Protein AF-A0A975IYX5-F1 (afdb_monomer_lite)

InterPro domains:
  IPR013780 Glycosyl hydrolase, all-beta [G3DSA:2.60.40.1180] (272-359)
  IPR027414 Glycosyl hydrolase family 95, N-terminal domain [PF14498] (63-136)
  IPR049053 Alpha fucosidase A-like, C-terminal domain [PF21307] (286-338)
  IPR054363 Glycosyl hydrolase family 95, catalytic domain [PF22124] (206-265)

Radius of gyration: 22.95 Å; chains: 1; bounding box: 56×44×67 Å

Secondary structure (DSSP, 8-state):
---S---SS----S---TTEEEESS--SSGGGSEEE--SSSSPEEE---SSEEEEEETTEEEEEEETTTT---EEEEEEEETTTTEEEEEEEETTEEEEEEEEE-TTTS-EEEEEEESSTT-EEEEEEE-STT-EE-SSTTEEE-SS-EEEEE-TTSEEEEETTEEEEEESSEEEEEEESSS--HHHHHHHHSTT-SS--HHHHHHHHHHHHHHHHHHHHTT-EEE-S-GGGGGS-HHHHHTSTTHHHH-HHHHHHHHHHHHHHHHHSTT-----SHHHHHEEEETTEEEESTT--TT--SEEEEEEE-SS-SSS-SEEEEEEEETTEEEEEEEEESSS-S-SEEEEEETTEEEEEE--

Organism: NCBI:txid2824561

Sequence (359 aa):
MRCLFALLLSVCCLTASPSELWYPQPAGTEAEAFPLGDGNGQPWRVYGDPKKERIEQGDTRITLEWLDGDQEPRNYRRALDLDTGVATATWKRGGSTITCTELASLADDVFLIHLLADMPGALGFRTGFAEPGTKPTGNRGELAASKSRLWVFPFESEVAPEGNDMVVRGEGEALIVVSTGAGSLAKLAAKYDPGAEHPDASKLWHKALEAHVSAHRTRMGGCVIDLGGHEAAAKPTDERLKASNWQTNDPGLAVLMDQYGRYLTRLCLPATVKSDVRSKLVEEKNGTVILLPALPEEWKDGSVKNLPVGAAEMIPEYTVDMAWKDGRVTQYEIHRSQPTGPEKVKVRINGSETETTVR

pLDDT: mean 87.56, std 13.74, range [30.41, 98.56]

Foldseek 3Di:
DPDPDDPPDDPPDPPQFLQKQKDQDWAPDQVRFDFAFLQPAATWTWGQDPQKTWIDDDLKIKIKHFPVRPWDWAPWMWIQGLLQSKIWIWTDGPNWIKIWIWHCQNQFQKIKIKIFTPAFQRDKIKMAIPAPPWADPPDFQWIDDPQKIKGKDDPVWPWDDDGRIIITGGGTIMMMIMHRDDGDPVSLCCVQPNPDPRGDRVSSVVVSSVNRSVSSNVLLQVKDKWLDQRVCSVDRLVVCVPDPPSCQPRVSNLRNLVSVQSSCCRGHPDDRPPRCPLVQAWAADPQEIEGRPHHDQSSQWIWIDQRAYDDDSRQGQWGKTFTHHRSFTPDMAIEGSDPDDDQWTWYHGPNDIDIDGHD

Structure (mmCIF, N/CA/C/O backbone):
data_AF-A0A975IYX5-F1
#
_entry.id   AF-A0A975IYX5-F1
#
loop_
_atom_site.group_PDB
_atom_site.id
_atom_site.type_symbol
_atom_site.label_atom_id
_atom_site.label_alt_id
_atom_site.label_comp_id
_atom_site.label_asym_id
_atom_site.label_entity_id
_atom_site.label_seq_id
_atom_site.pdbx_PDB_ins_code
_atom_site.Cartn_x
_atom_site.Cartn_y
_atom_site.Cartn_z
_atom_site.occupancy
_atom_site.B_iso_or_equiv
_atom_site.auth_seq_id
_atom_site.auth_comp_id
_atom_site.auth_asym_id
_atom_site.auth_atom_id
_atom_site.pdbx_PDB_model_num
ATOM 1 N N . MET A 1 1 ? 14.936 -25.564 -18.856 1.00 33.19 1 MET A N 1
ATOM 2 C CA . MET A 1 1 ? 14.132 -26.363 -17.901 1.00 33.19 1 MET A CA 1
ATOM 3 C C . MET A 1 1 ? 14.114 -25.648 -16.547 1.00 33.19 1 MET A C 1
ATOM 5 O O . MET A 1 1 ? 14.733 -26.099 -15.596 1.00 33.19 1 MET A O 1
ATOM 9 N N . ARG A 1 2 ? 13.480 -24.472 -16.489 1.00 33.53 2 ARG A N 1
ATOM 10 C CA . ARG A 1 2 ? 13.309 -23.642 -15.283 1.00 33.53 2 ARG A CA 1
ATOM 11 C C . ARG A 1 2 ? 11.880 -23.081 -15.315 1.00 33.53 2 ARG A C 1
ATOM 13 O O . ARG A 1 2 ? 11.681 -21.897 -15.506 1.00 33.53 2 ARG A O 1
ATOM 20 N N . CYS A 1 3 ? 10.889 -23.974 -15.271 1.00 32.50 3 CYS A N 1
ATOM 21 C CA . CYS A 1 3 ? 9.460 -23.612 -15.269 1.00 32.50 3 CYS A CA 1
ATOM 22 C C . CYS A 1 3 ? 8.657 -24.314 -14.167 1.00 32.50 3 CYS A C 1
ATOM 24 O O . CYS A 1 3 ? 7.436 -24.252 -14.162 1.00 32.50 3 CYS A O 1
ATOM 26 N N . LEU A 1 4 ? 9.298 -24.993 -13.221 1.00 30.41 4 LEU A N 1
ATOM 27 C CA . LEU A 1 4 ? 8.595 -25.596 -12.094 1.00 30.41 4 LEU A CA 1
ATOM 28 C C . LEU A 1 4 ? 9.427 -25.343 -10.849 1.00 30.41 4 LEU A C 1
ATOM 30 O O . LEU A 1 4 ? 10.416 -26.034 -10.669 1.00 30.41 4 LEU A O 1
ATOM 34 N N . PHE A 1 5 ? 9.077 -24.304 -10.090 1.00 34.25 5 PHE A N 1
ATOM 35 C CA . PHE A 1 5 ? 9.247 -24.123 -8.635 1.00 34.25 5 PHE A CA 1
ATOM 36 C C . PHE A 1 5 ? 9.210 -22.621 -8.295 1.00 34.25 5 PHE A C 1
ATOM 38 O O . PHE A 1 5 ? 10.163 -22.044 -7.792 1.00 34.25 5 PHE A O 1
ATOM 45 N N . ALA A 1 6 ? 8.078 -21.983 -8.590 1.00 31.94 6 ALA A N 1
ATOM 46 C CA . ALA A 1 6 ? 7.656 -20.728 -7.969 1.00 31.94 6 ALA A CA 1
ATOM 47 C C . ALA A 1 6 ? 6.131 -20.793 -7.819 1.00 31.94 6 ALA A C 1
ATOM 49 O O . ALA A 1 6 ? 5.372 -20.094 -8.480 1.00 31.94 6 ALA A O 1
ATOM 50 N N . LEU A 1 7 ? 5.677 -21.761 -7.021 1.00 36.34 7 LEU A N 1
ATOM 51 C CA . LEU A 1 7 ? 4.296 -21.851 -6.570 1.00 36.34 7 LEU A CA 1
ATOM 52 C C . LEU A 1 7 ? 4.310 -21.531 -5.074 1.00 36.34 7 LEU A C 1
ATOM 54 O O . LEU A 1 7 ? 5.094 -22.136 -4.346 1.00 36.34 7 LEU A O 1
ATOM 58 N N . LEU A 1 8 ? 3.409 -20.633 -4.664 1.00 34.88 8 LEU A N 1
ATOM 59 C CA . LEU A 1 8 ? 3.134 -20.150 -3.298 1.00 34.88 8 LEU A CA 1
ATOM 60 C C . LEU A 1 8 ? 3.816 -18.836 -2.885 1.00 34.88 8 LEU A C 1
ATOM 62 O O . LEU A 1 8 ? 4.399 -18.729 -1.815 1.00 34.88 8 LEU A O 1
ATOM 66 N N . LEU A 1 9 ? 3.600 -17.795 -3.687 1.00 37.28 9 LEU A N 1
ATOM 67 C CA . LEU A 1 9 ? 3.106 -16.512 -3.174 1.00 37.28 9 LEU A CA 1
ATOM 68 C C . LEU A 1 9 ? 2.155 -15.939 -4.226 1.00 37.28 9 LEU A C 1
ATOM 70 O O . LEU A 1 9 ? 2.537 -15.203 -5.120 1.00 37.28 9 LEU A O 1
ATOM 74 N N . SER A 1 10 ? 0.918 -16.428 -4.135 1.00 38.03 10 SER A N 1
ATOM 75 C CA . SER A 1 10 ? -0.302 -15.864 -4.706 1.00 38.03 10 SER A CA 1
ATOM 76 C C . SER A 1 10 ? -0.195 -15.324 -6.141 1.00 38.03 10 SER A C 1
ATOM 78 O O . SER A 1 10 ? -0.022 -14.131 -6.370 1.00 38.03 10 SER A O 1
ATOM 80 N N . VAL A 1 11 ? -0.530 -16.175 -7.119 1.00 37.50 11 VAL A N 1
ATOM 81 C CA . VAL A 1 11 ? -1.512 -15.717 -8.112 1.00 37.50 11 VAL A CA 1
ATOM 82 C C . VAL A 1 11 ? -2.748 -15.393 -7.281 1.00 37.50 11 VAL A C 1
ATOM 84 O O . VAL A 1 11 ? -3.549 -16.280 -6.985 1.00 37.50 11 VAL A O 1
ATOM 87 N N . CYS A 1 12 ? -2.813 -14.165 -6.764 1.00 34.19 12 CYS A N 1
ATOM 88 C CA . CYS A 1 12 ? -3.972 -13.703 -6.035 1.00 34.19 12 CYS A CA 1
ATOM 89 C C . CYS A 1 12 ? -5.121 -13.848 -7.018 1.00 34.19 12 CYS A C 1
ATOM 91 O O . CYS A 1 12 ? -5.134 -13.223 -8.082 1.00 34.19 12 CYS A O 1
ATOM 93 N N . CYS A 1 13 ? -6.066 -14.725 -6.682 1.00 32.66 13 CYS A N 1
ATOM 94 C CA . CYS A 1 13 ? -7.408 -14.607 -7.203 1.00 32.66 13 CYS A CA 1
ATOM 95 C C . CYS A 1 13 ? -7.763 -13.116 -7.207 1.00 32.66 13 CYS A C 1
ATOM 97 O O . CYS A 1 13 ? -7.488 -12.420 -6.229 1.00 32.66 13 CYS A O 1
ATOM 99 N N . LEU A 1 14 ? -8.391 -12.630 -8.279 1.00 47.09 14 LEU A N 1
ATOM 100 C CA . LEU A 1 14 ? -9.025 -11.309 -8.333 1.00 47.09 14 LEU A CA 1
ATOM 101 C C . LEU A 1 14 ? -10.214 -11.209 -7.341 1.00 47.09 14 LEU A C 1
ATOM 103 O O . LEU A 1 14 ? -11.270 -10.673 -7.662 1.00 47.09 14 LEU A O 1
ATOM 107 N N . THR A 1 15 ? -10.101 -11.787 -6.148 1.00 50.22 15 THR A N 1
ATOM 108 C CA . THR A 1 15 ? -11.026 -11.591 -5.043 1.00 50.22 15 THR A CA 1
ATOM 109 C C . THR A 1 15 ? -10.628 -10.293 -4.373 1.00 50.22 15 THR A C 1
ATOM 111 O O . THR A 1 15 ? -9.556 -10.216 -3.778 1.00 50.22 15 THR A O 1
ATOM 114 N N . ALA A 1 16 ? -11.476 -9.277 -4.512 1.00 60.97 16 ALA A N 1
ATOM 115 C CA . ALA A 1 16 ? -11.287 -8.003 -3.843 1.00 60.97 16 ALA A CA 1
ATOM 116 C C . ALA A 1 16 ? -11.071 -8.221 -2.338 1.00 60.97 16 ALA A C 1
ATOM 118 O O . ALA A 1 16 ? -11.868 -8.906 -1.689 1.00 60.97 16 ALA A O 1
ATOM 119 N N . SER A 1 17 ? -9.985 -7.663 -1.804 1.00 77.44 17 SER A N 1
ATOM 120 C CA . SER A 1 17 ? -9.717 -7.678 -0.369 1.00 77.44 17 SER A CA 1
ATOM 121 C C . SER A 1 17 ? -10.506 -6.558 0.316 1.00 77.44 17 SER A C 1
ATOM 123 O O . SER A 1 17 ? -10.587 -5.452 -0.227 1.00 77.44 17 SER A O 1
ATOM 125 N N . PRO A 1 18 ? -11.046 -6.768 1.531 1.00 83.88 18 PRO A N 1
ATOM 126 C CA . PRO A 1 18 ? -11.644 -5.685 2.311 1.00 83.88 18 PRO A CA 1
ATOM 127 C C . PRO A 1 18 ? -10.634 -4.589 2.705 1.00 83.88 18 PRO A C 1
ATOM 129 O O . PRO A 1 18 ? -11.058 -3.509 3.110 1.00 83.88 18 PRO A O 1
ATOM 132 N N . SER A 1 19 ? -9.322 -4.836 2.567 1.00 91.44 19 SER A N 1
ATOM 133 C CA . SER A 1 19 ? -8.242 -3.865 2.815 1.00 91.44 19 SER A CA 1
ATOM 134 C C . SER A 1 19 ? -7.847 -3.021 1.598 1.00 91.44 19 SER A C 1
ATOM 136 O O . SER A 1 19 ? -6.983 -2.154 1.726 1.00 91.44 19 SER A O 1
ATOM 138 N N . GLU A 1 20 ? -8.433 -3.257 0.421 1.00 94.94 20 GLU A N 1
ATOM 139 C CA . GLU A 1 20 ? -8.041 -2.572 -0.811 1.00 94.94 20 GLU A CA 1
ATOM 140 C C . GLU A 1 20 ? -8.952 -1.384 -1.139 1.00 94.94 20 GLU A C 1
ATOM 142 O O . GLU A 1 20 ? -10.171 -1.529 -1.281 1.00 94.94 20 GLU A O 1
ATOM 147 N N . LEU A 1 21 ? -8.347 -0.219 -1.394 1.00 95.75 21 LEU A N 1
ATOM 148 C CA . LEU A 1 21 ? -8.978 0.776 -2.262 1.00 95.75 21 LEU A CA 1
ATOM 149 C C . LEU A 1 21 ? -8.735 0.344 -3.703 1.00 95.75 21 LEU A C 1
ATOM 151 O O . LEU A 1 21 ? -7.578 0.235 -4.100 1.00 95.75 21 LEU A O 1
ATOM 155 N N . TRP A 1 22 ? -9.778 0.118 -4.499 1.00 97.12 22 TRP A N 1
ATOM 156 C CA . TRP A 1 22 ? -9.602 -0.325 -5.881 1.00 97.12 22 TRP A CA 1
ATOM 157 C C . TRP A 1 22 ? -10.522 0.389 -6.867 1.00 97.12 22 TRP A C 1
ATOM 159 O O . TRP A 1 22 ? -11.653 0.759 -6.546 1.00 97.12 22 TRP A O 1
ATOM 169 N N . TYR A 1 23 ? -10.014 0.567 -8.088 1.00 97.19 23 TYR A N 1
ATOM 170 C CA . TYR A 1 23 ? -10.665 1.320 -9.155 1.00 97.19 23 TYR A CA 1
ATOM 171 C C . TYR A 1 23 ? -10.516 0.608 -10.511 1.00 97.19 23 TYR A C 1
ATOM 173 O O . TYR A 1 23 ? -9.447 0.062 -10.807 1.00 97.19 23 TYR A O 1
ATOM 181 N N . PRO A 1 24 ? -11.551 0.644 -11.372 1.00 96.75 24 PRO A N 1
ATOM 182 C CA . PRO A 1 24 ? -11.531 0.059 -12.714 1.00 96.75 24 PRO A CA 1
ATOM 183 C C . PRO A 1 24 ? -10.973 1.018 -13.779 1.00 96.75 24 PRO A C 1
ATOM 185 O O . PRO A 1 24 ? -11.107 0.759 -14.972 1.00 96.75 24 PRO A O 1
ATOM 188 N N . GLN A 1 25 ? -10.368 2.136 -13.368 1.00 96.44 25 GLN A N 1
ATOM 189 C CA . GLN A 1 25 ? -9.818 3.161 -14.255 1.00 96.44 25 GLN A CA 1
ATOM 190 C C . GLN A 1 25 ? -8.557 3.805 -13.652 1.00 96.44 25 GLN A C 1
ATOM 192 O O . GLN A 1 25 ? -8.435 3.871 -12.417 1.00 96.44 25 GLN A O 1
ATOM 197 N N . PRO A 1 26 ? -7.613 4.266 -14.493 1.00 97.31 26 PRO A N 1
ATOM 198 C CA . PRO A 1 26 ? -6.433 4.983 -14.025 1.00 97.31 26 PRO A CA 1
ATOM 199 C C . PRO A 1 26 ? -6.812 6.329 -13.402 1.00 97.31 26 PRO A C 1
ATOM 201 O O . PRO A 1 26 ? -7.907 6.849 -13.620 1.00 97.31 26 PRO A O 1
ATOM 204 N N . ALA A 1 27 ? -5.912 6.892 -12.602 1.00 97.81 27 ALA A N 1
ATOM 205 C CA . ALA A 1 27 ? -6.086 8.229 -12.049 1.00 97.81 27 ALA A CA 1
ATOM 206 C C . ALA A 1 27 ? -5.922 9.296 -13.145 1.00 97.81 27 ALA A C 1
ATOM 208 O O . ALA A 1 27 ? -4.889 9.351 -13.811 1.00 97.81 27 ALA A O 1
ATOM 209 N N . GLY A 1 28 ? -6.911 10.177 -13.307 1.00 95.31 28 GLY A N 1
ATOM 210 C CA . GLY A 1 28 ? -6.816 11.336 -14.199 1.00 95.31 28 GLY A CA 1
ATOM 211 C C . GLY A 1 28 ? -6.209 12.560 -13.511 1.00 95.31 28 GLY A C 1
ATOM 212 O O . GLY A 1 28 ? -5.619 13.424 -14.164 1.00 95.31 28 GLY A O 1
ATOM 213 N N . THR A 1 29 ? -6.325 12.633 -12.184 1.00 95.00 29 THR A N 1
ATOM 214 C CA . THR A 1 29 ? -5.834 13.749 -11.366 1.00 95.00 29 THR A CA 1
ATOM 215 C C . THR A 1 29 ? -4.946 13.280 -10.218 1.00 95.00 29 THR A C 1
ATOM 217 O O . THR A 1 29 ? -4.953 12.116 -9.829 1.00 95.00 29 THR A O 1
ATOM 220 N N . GLU A 1 30 ? -4.199 14.216 -9.636 1.00 91.75 30 GLU A N 1
ATOM 221 C CA . GLU A 1 30 ? -3.362 13.972 -8.457 1.00 91.75 30 GLU A CA 1
ATOM 222 C C . GLU A 1 30 ? -4.159 13.417 -7.262 1.00 91.75 30 GLU A C 1
ATOM 224 O O . GLU A 1 30 ? -3.662 12.568 -6.531 1.00 91.75 30 GLU A O 1
ATOM 229 N N . ALA A 1 31 ? -5.404 13.869 -7.081 1.00 90.06 31 ALA A N 1
ATOM 230 C CA . ALA A 1 31 ? -6.272 13.441 -5.983 1.00 90.06 31 ALA A CA 1
ATOM 231 C C . ALA A 1 31 ? -6.758 11.987 -6.124 1.00 90.06 31 ALA A C 1
ATOM 233 O O . ALA A 1 31 ? -7.176 11.381 -5.141 1.00 90.06 31 ALA A O 1
ATOM 234 N N . GLU A 1 32 ? -6.718 11.436 -7.338 1.00 95.12 32 GLU A N 1
ATOM 235 C CA . GLU A 1 32 ? -7.105 10.054 -7.631 1.00 95.12 32 GLU A CA 1
ATOM 236 C C . GLU A 1 32 ? -5.909 9.092 -7.613 1.00 95.12 32 GLU A C 1
ATOM 238 O O . GLU A 1 32 ? -6.109 7.871 -7.610 1.00 95.12 32 GLU A O 1
ATOM 243 N N . ALA A 1 33 ? -4.681 9.623 -7.635 1.00 97.19 33 ALA A N 1
ATOM 244 C CA . ALA A 1 33 ? -3.456 8.840 -7.585 1.00 97.19 33 ALA A CA 1
ATOM 245 C C . ALA A 1 33 ? -3.289 8.193 -6.205 1.00 97.19 33 ALA A C 1
ATOM 247 O O . ALA A 1 33 ? -3.635 8.779 -5.177 1.00 97.19 33 ALA A O 1
ATOM 248 N N . PHE A 1 34 ? -2.738 6.981 -6.173 1.00 97.56 34 PHE A N 1
ATOM 249 C CA . PHE A 1 34 ? -2.451 6.316 -4.910 1.00 97.56 34 PHE A CA 1
ATOM 250 C C . PHE A 1 34 ? -1.225 6.944 -4.244 1.00 97.56 34 PHE A C 1
ATOM 252 O O . PHE A 1 34 ? -0.168 7.006 -4.879 1.00 97.56 34 PHE A O 1
ATOM 259 N N . PRO A 1 35 ? -1.334 7.397 -2.982 1.00 96.19 35 PRO A N 1
ATOM 260 C CA . PRO A 1 35 ? -0.183 7.859 -2.231 1.00 96.19 35 PRO A CA 1
ATOM 261 C C . PRO A 1 35 ? 0.575 6.656 -1.662 1.00 96.19 35 PRO A C 1
ATOM 263 O O . PRO A 1 35 ? 0.007 5.881 -0.897 1.00 96.19 35 PRO A O 1
ATOM 266 N N . LEU A 1 36 ? 1.855 6.511 -1.997 1.00 96.56 36 LEU A N 1
ATOM 267 C CA . LEU A 1 36 ? 2.765 5.509 -1.440 1.00 96.56 36 LEU A CA 1
ATOM 268 C C . LEU A 1 36 ? 3.819 6.196 -0.572 1.00 96.56 36 LEU A C 1
ATOM 270 O O . LEU A 1 36 ? 4.697 6.899 -1.071 1.00 96.56 36 LEU A O 1
ATOM 274 N N . GLY A 1 37 ? 3.693 6.034 0.743 1.00 90.19 37 GLY A N 1
ATOM 275 C CA . GLY A 1 37 ? 4.530 6.714 1.727 1.00 90.19 37 GLY A CA 1
ATOM 276 C C . GLY A 1 37 ? 5.560 5.800 2.383 1.00 90.19 37 GLY A C 1
ATOM 277 O O . GLY A 1 37 ? 5.259 4.663 2.734 1.00 90.19 37 GLY A O 1
ATOM 278 N N . ASP A 1 38 ? 6.759 6.329 2.611 1.00 86.62 38 ASP A N 1
ATOM 279 C CA . ASP A 1 38 ? 7.841 5.694 3.377 1.00 86.62 38 ASP A CA 1
ATOM 280 C C . ASP A 1 38 ? 7.960 6.260 4.810 1.00 86.62 38 ASP A C 1
ATOM 282 O O . ASP A 1 38 ? 8.893 5.947 5.548 1.00 86.62 38 ASP A O 1
ATOM 286 N N . GLY A 1 39 ? 7.021 7.119 5.224 1.00 82.44 39 GLY A N 1
ATOM 287 C CA . GLY A 1 39 ? 7.034 7.788 6.524 1.00 82.44 39 GLY A CA 1
ATOM 288 C C . GLY A 1 39 ? 8.029 8.948 6.657 1.00 82.44 39 GLY A C 1
ATOM 289 O O . GLY A 1 39 ? 8.016 9.605 7.699 1.00 82.44 39 GLY A O 1
ATOM 290 N N . ASN A 1 40 ? 8.839 9.241 5.634 1.00 77.44 40 ASN A N 1
ATOM 291 C CA . ASN A 1 40 ? 9.943 10.206 5.690 1.00 77.44 40 ASN A CA 1
ATOM 292 C C . ASN A 1 40 ? 9.735 11.454 4.820 1.00 77.44 40 ASN A C 1
ATOM 294 O O . ASN A 1 40 ? 10.671 12.225 4.602 1.00 77.44 40 ASN A O 1
ATOM 298 N N . GLY A 1 41 ? 8.515 11.719 4.356 1.00 79.06 41 GLY A N 1
ATOM 299 C CA . GLY A 1 41 ? 8.244 12.932 3.599 1.00 79.06 41 GLY A CA 1
ATOM 300 C C . GLY A 1 41 ? 7.003 12.850 2.731 1.00 79.06 41 GLY A C 1
ATOM 301 O O . GLY A 1 41 ? 6.036 12.149 3.036 1.00 79.06 41 GLY A O 1
ATOM 302 N N . GLN A 1 42 ? 7.020 13.633 1.653 1.00 86.88 42 GLN A N 1
ATOM 303 C CA . GLN A 1 42 ? 5.942 13.634 0.675 1.00 86.88 42 GLN A CA 1
ATOM 304 C C . GLN A 1 42 ? 5.810 12.225 0.077 1.00 86.88 42 GLN A C 1
ATOM 306 O O . GLN A 1 42 ? 6.822 11.670 -0.362 1.00 86.88 42 GLN A O 1
ATOM 311 N N . PRO A 1 43 ? 4.598 11.643 0.046 1.00 93.88 43 PRO A N 1
ATOM 312 C CA . PRO A 1 43 ? 4.412 10.332 -0.550 1.00 93.88 43 PRO A CA 1
ATOM 313 C C . PRO A 1 43 ? 4.664 10.386 -2.055 1.00 93.88 43 PRO A C 1
ATOM 315 O O . PRO A 1 43 ? 4.453 11.416 -2.705 1.00 93.88 43 PRO A O 1
ATOM 318 N N . TRP A 1 44 ? 5.058 9.246 -2.605 1.00 95.50 44 TRP A N 1
ATOM 319 C CA . TRP A 1 44 ? 4.976 8.998 -4.034 1.00 95.50 44 TRP A CA 1
ATOM 320 C C . TRP A 1 44 ? 3.515 8.964 -4.469 1.00 95.50 44 TRP A C 1
ATOM 322 O O . TRP A 1 44 ? 2.642 8.568 -3.702 1.00 95.50 44 TRP A O 1
ATOM 332 N N . ARG A 1 45 ? 3.241 9.363 -5.704 1.00 97.25 45 ARG A N 1
ATOM 333 C CA . ARG A 1 45 ? 1.914 9.298 -6.314 1.00 97.25 45 ARG A CA 1
ATOM 334 C C . ARG A 1 45 ? 1.975 8.408 -7.532 1.00 97.25 45 ARG A C 1
ATOM 336 O O . ARG A 1 45 ? 2.736 8.702 -8.448 1.00 97.25 45 ARG A O 1
ATOM 343 N N . VAL A 1 46 ? 1.163 7.361 -7.522 1.00 98.19 46 VAL A N 1
ATOM 344 C CA . VAL A 1 46 ? 1.066 6.362 -8.591 1.00 98.19 46 VAL A CA 1
ATOM 345 C C . VAL A 1 46 ? -0.278 6.510 -9.291 1.00 98.19 46 VAL A C 1
ATOM 347 O O . VAL A 1 46 ? -1.323 6.493 -8.632 1.00 98.19 46 VAL A O 1
ATOM 350 N N . TYR A 1 47 ? -0.267 6.673 -10.615 1.00 98.38 47 TYR A N 1
ATOM 351 C CA . TYR A 1 47 ? -1.482 6.964 -11.380 1.00 98.38 47 TYR A CA 1
ATOM 352 C C . TYR A 1 47 ? -2.109 5.699 -11.983 1.00 98.38 47 TYR A C 1
ATOM 354 O O . TYR A 1 47 ? -3.336 5.628 -12.120 1.00 98.38 47 TYR A O 1
ATOM 362 N N . GLY A 1 48 ? -1.303 4.679 -12.274 1.00 97.00 48 GLY A N 1
ATOM 363 C CA . GLY A 1 48 ? -1.765 3.393 -12.786 1.00 97.00 48 GLY A CA 1
ATOM 364 C C . GLY A 1 48 ? -2.148 3.428 -14.268 1.00 97.00 48 GLY A C 1
ATOM 365 O O . GLY A 1 48 ? -2.973 2.622 -14.677 1.00 97.00 48 GLY A O 1
ATOM 366 N N . ASP A 1 49 ? -1.664 4.368 -15.076 1.00 94.94 49 ASP A N 1
ATOM 367 C CA . ASP A 1 49 ? -2.068 4.488 -16.480 1.00 94.94 49 ASP A CA 1
ATOM 368 C C . ASP A 1 49 ? -1.449 3.364 -17.348 1.00 94.94 49 ASP A C 1
ATOM 370 O O . ASP A 1 49 ? -0.235 3.328 -17.569 1.00 94.94 49 ASP A O 1
ATOM 374 N N . PRO A 1 50 ? -2.272 2.454 -17.913 1.00 93.31 50 PRO A N 1
ATOM 375 C CA . PRO A 1 50 ? -1.790 1.310 -18.687 1.00 93.31 50 PRO A CA 1
ATOM 376 C C . PRO A 1 50 ? -1.246 1.684 -20.079 1.00 93.31 50 PRO A C 1
ATOM 378 O O . PRO A 1 50 ? -0.722 0.818 -20.785 1.00 93.31 50 PRO A O 1
ATOM 381 N N . LYS A 1 51 ? -1.385 2.944 -20.511 1.00 90.50 51 LYS A N 1
ATOM 382 C CA . LYS A 1 51 ? -0.800 3.489 -21.747 1.00 90.50 51 LYS A CA 1
ATOM 383 C C . LYS A 1 51 ? 0.479 4.264 -21.460 1.00 90.50 51 LYS A C 1
ATOM 385 O O . LYS A 1 51 ? 1.458 4.093 -22.187 1.00 90.50 51 LYS A O 1
ATOM 390 N N . LYS A 1 52 ? 0.472 5.087 -20.411 1.00 92.75 52 LYS A N 1
ATOM 391 C CA . LYS A 1 52 ? 1.632 5.880 -19.999 1.00 92.75 52 LYS A CA 1
ATOM 392 C C . LYS A 1 52 ? 1.640 6.121 -18.493 1.00 92.75 52 LYS A C 1
ATOM 394 O O . LYS A 1 52 ? 1.111 7.128 -18.027 1.00 92.75 52 LYS A O 1
ATOM 399 N N . GLU A 1 53 ? 2.286 5.229 -17.753 1.00 95.81 53 GLU A N 1
ATOM 400 C CA . GLU A 1 53 ? 2.404 5.358 -16.303 1.00 95.81 53 GLU A CA 1
ATOM 401 C C . GLU A 1 53 ? 3.175 6.625 -15.941 1.00 95.81 53 GLU A C 1
ATOM 403 O O . GLU A 1 53 ? 4.140 7.013 -16.614 1.00 95.81 53 GLU A O 1
ATOM 408 N N . ARG A 1 54 ? 2.768 7.245 -14.836 1.00 96.44 54 ARG A N 1
ATOM 409 C CA . ARG A 1 54 ? 3.430 8.406 -14.265 1.00 96.44 54 ARG A CA 1
ATOM 410 C C . ARG A 1 54 ? 3.538 8.202 -12.770 1.00 96.44 54 ARG A C 1
ATOM 412 O O . ARG A 1 54 ? 2.534 7.989 -12.111 1.00 96.44 54 ARG A O 1
ATOM 419 N N . ILE A 1 55 ? 4.740 8.359 -12.235 1.00 97.69 55 ILE A N 1
ATOM 420 C CA . ILE A 1 55 ? 4.999 8.208 -10.804 1.00 97.69 55 ILE A CA 1
ATOM 421 C C . ILE A 1 55 ? 5.748 9.445 -10.323 1.00 97.69 55 ILE A C 1
ATOM 423 O O . ILE A 1 55 ? 6.736 9.846 -10.940 1.00 97.69 55 ILE A O 1
ATOM 427 N N . GLU A 1 56 ? 5.267 10.088 -9.260 1.00 95.50 56 GLU A N 1
ATOM 428 C CA . GLU A 1 56 ? 5.748 11.418 -8.857 1.00 95.50 56 GLU A CA 1
ATOM 429 C C . GLU A 1 56 ? 6.047 11.520 -7.361 1.00 95.50 56 GLU A C 1
ATOM 431 O O . GLU A 1 56 ? 5.245 11.086 -6.539 1.00 95.50 56 GLU A O 1
ATOM 436 N N . GLN A 1 57 ? 7.153 12.177 -7.006 1.00 92.81 57 GLN A N 1
ATOM 437 C CA . GLN A 1 57 ? 7.468 12.606 -5.641 1.00 92.81 57 GLN A CA 1
ATOM 438 C C . GLN A 1 57 ? 8.195 13.957 -5.688 1.00 92.81 57 GLN A C 1
ATOM 440 O O . GLN A 1 57 ? 9.340 14.048 -6.138 1.00 92.81 57 GLN A O 1
ATOM 445 N N . GLY A 1 58 ? 7.538 15.020 -5.216 1.00 88.56 58 GLY A N 1
ATOM 446 C CA . GLY A 1 58 ? 8.058 16.384 -5.350 1.00 88.56 58 GLY A CA 1
ATOM 447 C C . GLY A 1 58 ? 8.314 16.736 -6.821 1.00 88.56 58 GLY A C 1
ATOM 448 O O . GLY A 1 58 ? 7.418 16.604 -7.651 1.00 88.56 58 GLY A O 1
ATOM 449 N N . ASP A 1 59 ? 9.547 17.134 -7.140 1.00 87.81 59 ASP A N 1
ATOM 450 C CA . ASP A 1 59 ? 9.981 17.439 -8.514 1.00 87.81 59 ASP A CA 1
ATOM 451 C C . ASP A 1 59 ? 10.423 16.193 -9.311 1.00 87.81 59 ASP A C 1
ATOM 453 O O . ASP A 1 59 ? 10.682 16.283 -10.513 1.00 87.81 59 ASP A O 1
ATOM 457 N N . THR A 1 60 ? 10.524 15.030 -8.658 1.00 91.88 60 THR A N 1
ATOM 458 C CA . THR A 1 60 ? 10.902 13.772 -9.315 1.00 91.88 60 THR A CA 1
ATOM 459 C C . THR A 1 60 ? 9.688 13.197 -10.026 1.00 91.88 60 THR A C 1
ATOM 461 O O . THR A 1 60 ? 8.649 12.974 -9.404 1.00 91.88 60 THR A O 1
ATOM 464 N N . ARG A 1 61 ? 9.829 12.904 -11.321 1.00 95.31 61 ARG A N 1
ATOM 465 C CA . ARG A 1 61 ? 8.804 12.225 -12.120 1.00 95.31 61 ARG A CA 1
ATOM 466 C C . ARG A 1 61 ? 9.429 11.106 -12.935 1.00 95.31 61 ARG A C 1
ATOM 468 O O . ARG A 1 61 ? 10.303 11.373 -13.758 1.00 95.31 61 ARG A O 1
ATOM 475 N N . ILE A 1 62 ? 8.928 9.894 -12.740 1.00 97.00 62 ILE A N 1
ATOM 476 C CA . ILE A 1 62 ? 9.233 8.707 -13.541 1.00 97.00 62 ILE A CA 1
ATOM 477 C C . ILE A 1 62 ? 8.079 8.493 -14.521 1.00 97.00 62 ILE A C 1
ATOM 479 O O . ILE A 1 62 ? 6.918 8.747 -14.186 1.00 97.00 62 ILE A O 1
ATOM 483 N N . THR A 1 63 ? 8.382 8.023 -15.726 1.00 96.19 63 THR A N 1
ATOM 484 C CA . THR A 1 63 ? 7.365 7.639 -16.713 1.00 96.19 63 THR A CA 1
ATOM 485 C C . THR A 1 63 ? 7.623 6.241 -17.242 1.00 96.19 63 THR A C 1
ATOM 487 O O . THR A 1 63 ? 8.778 5.942 -17.528 1.00 96.19 63 THR A O 1
ATOM 490 N N . LEU A 1 64 ? 6.573 5.441 -17.453 1.00 95.00 64 LEU A N 1
ATOM 491 C CA . LEU A 1 64 ? 6.642 4.206 -18.244 1.00 95.00 64 LEU A CA 1
ATOM 492 C C . LEU A 1 64 ? 5.760 4.356 -19.479 1.00 95.00 64 LEU A C 1
ATOM 494 O O . LEU A 1 64 ? 4.551 4.527 -19.363 1.00 95.00 64 LEU A O 1
ATOM 498 N N . GLU A 1 65 ? 6.354 4.287 -20.663 1.00 93.94 65 GLU A N 1
ATOM 499 C CA . GLU A 1 65 ? 5.646 4.396 -21.937 1.00 93.94 65 GLU A CA 1
ATOM 500 C C . GLU A 1 65 ? 5.801 3.099 -22.725 1.00 93.94 65 GLU A C 1
ATOM 502 O O . GLU A 1 65 ? 6.908 2.680 -23.054 1.00 93.94 65 GLU A O 1
ATOM 507 N N . TRP A 1 66 ? 4.690 2.434 -23.009 1.00 90.50 66 TRP A N 1
ATOM 508 C CA . TRP A 1 66 ? 4.696 1.140 -23.684 1.00 90.50 66 TRP A CA 1
ATOM 509 C C . TRP A 1 66 ? 5.015 1.285 -25.178 1.00 90.50 66 TRP A C 1
ATOM 511 O O . TRP A 1 66 ? 4.473 2.161 -25.851 1.00 90.50 66 TRP A O 1
ATOM 521 N N . LEU A 1 67 ? 5.884 0.423 -25.715 1.00 89.62 67 LEU A N 1
ATOM 522 C CA . LEU A 1 67 ? 6.435 0.573 -27.075 1.00 89.62 67 LEU A CA 1
ATOM 523 C C . LEU A 1 67 ? 5.444 0.222 -28.196 1.00 89.62 67 LEU A C 1
ATOM 525 O O . LEU A 1 67 ? 5.619 0.629 -29.339 1.00 89.62 67 LEU A O 1
ATOM 529 N N . ASP A 1 68 ? 4.402 -0.533 -27.881 1.00 81.31 68 ASP A N 1
ATOM 530 C CA . ASP A 1 68 ? 3.318 -0.958 -28.771 1.00 81.31 68 ASP A CA 1
ATOM 531 C C . ASP A 1 68 ? 2.097 -0.016 -28.663 1.00 81.31 68 ASP A C 1
ATOM 533 O O . ASP A 1 68 ? 0.957 -0.475 -28.678 1.00 81.31 68 ASP A O 1
ATOM 537 N N . GLY A 1 69 ? 2.365 1.291 -28.516 1.00 66.12 69 GLY A N 1
ATOM 538 C CA . GLY A 1 69 ? 1.529 2.403 -28.018 1.00 66.12 69 GLY A CA 1
ATOM 539 C C . GLY A 1 69 ? 0.053 2.548 -28.427 1.00 66.12 69 GLY A C 1
ATOM 540 O O . GLY A 1 69 ? -0.634 3.364 -27.819 1.00 66.12 69 GLY A O 1
ATOM 541 N N . ASP A 1 70 ? -0.471 1.741 -29.348 1.00 70.75 70 ASP A N 1
ATOM 542 C CA . ASP A 1 70 ? -1.866 1.806 -29.812 1.00 70.75 70 ASP A CA 1
ATOM 543 C C . ASP A 1 70 ? -2.736 0.628 -29.344 1.00 70.75 70 ASP A C 1
ATOM 545 O O . ASP A 1 70 ? -3.938 0.581 -29.619 1.00 70.75 70 ASP A O 1
ATOM 549 N N . GLN A 1 71 ? -2.165 -0.352 -28.638 1.00 81.12 71 GLN A N 1
ATOM 550 C CA . GLN A 1 71 ? -2.965 -1.450 -28.107 1.00 81.12 71 GLN A CA 1
ATOM 551 C C . GLN A 1 71 ? -3.836 -0.985 -26.942 1.00 81.12 71 GLN A C 1
ATOM 553 O O . GLN A 1 71 ? -3.333 -0.656 -25.870 1.00 81.12 71 GLN A O 1
ATOM 558 N N . GLU A 1 72 ? -5.156 -1.013 -27.141 1.00 86.06 72 GLU A N 1
ATOM 559 C CA . GLU A 1 72 ? -6.113 -0.668 -26.093 1.00 86.06 72 GLU A CA 1
ATOM 560 C C . GLU A 1 72 ? -6.074 -1.682 -24.937 1.00 86.06 72 GLU A C 1
ATOM 562 O O . GLU A 1 72 ? -6.402 -2.861 -25.143 1.00 86.06 72 GLU A O 1
ATOM 567 N N . PRO A 1 73 ? -5.718 -1.242 -23.715 1.00 89.75 73 PRO A N 1
ATOM 568 C CA . PRO A 1 73 ? -5.734 -2.088 -22.532 1.00 89.75 73 PRO A CA 1
ATOM 569 C C . PRO A 1 73 ? -7.151 -2.566 -22.214 1.00 89.75 73 PRO A C 1
ATOM 571 O O . PRO A 1 73 ? -8.127 -1.827 -22.346 1.00 89.75 73 PRO A O 1
ATOM 574 N N . ARG A 1 74 ? -7.280 -3.816 -21.767 1.00 94.00 74 ARG A N 1
ATOM 575 C CA . ARG A 1 74 ? -8.570 -4.407 -21.365 1.00 94.00 74 ARG A CA 1
ATOM 576 C C . ARG A 1 74 ? -8.504 -4.950 -19.950 1.00 94.00 74 ARG A C 1
ATOM 578 O O . ARG A 1 74 ? -7.422 -5.235 -19.454 1.00 94.00 74 ARG A O 1
ATOM 585 N N . ASN A 1 75 ? -9.665 -5.169 -19.334 1.00 95.31 75 ASN A N 1
ATOM 586 C CA . ASN A 1 75 ? -9.783 -5.768 -17.997 1.00 95.31 75 ASN A CA 1
ATOM 587 C C . ASN A 1 75 ? -8.910 -5.053 -16.956 1.00 95.31 75 ASN A C 1
ATOM 589 O O . ASN A 1 75 ? -8.236 -5.699 -16.158 1.00 95.31 75 ASN A O 1
ATOM 593 N N . TYR A 1 76 ? -8.874 -3.725 -17.033 1.00 96.62 76 TYR A N 1
ATOM 594 C CA . TYR A 1 76 ? -8.031 -2.918 -16.175 1.00 96.62 76 TYR A CA 1
ATOM 595 C C . TYR A 1 76 ? -8.557 -2.909 -14.733 1.00 96.62 76 TYR A C 1
ATOM 597 O O . TYR A 1 76 ? -9.757 -2.759 -14.496 1.00 96.62 76 TYR A O 1
ATOM 605 N N . ARG A 1 77 ? -7.640 -3.019 -13.772 1.00 97.25 77 ARG A N 1
ATOM 606 C CA . ARG A 1 77 ? -7.877 -2.821 -12.340 1.00 97.25 77 ARG A CA 1
ATOM 607 C C . ARG A 1 77 ? -6.625 -2.230 -11.713 1.00 97.25 77 ARG A C 1
ATOM 609 O O . ARG A 1 77 ? -5.547 -2.774 -11.930 1.00 97.25 77 ARG A O 1
ATOM 616 N N . ARG A 1 78 ? -6.773 -1.222 -10.853 1.00 98.06 78 ARG A N 1
ATOM 617 C CA . ARG A 1 78 ? -5.728 -0.823 -9.898 1.00 98.06 78 ARG A CA 1
ATOM 618 C C . ARG A 1 78 ? -6.227 -0.893 -8.464 1.00 98.06 78 ARG A C 1
ATOM 620 O O . ARG A 1 78 ? -7.404 -0.629 -8.220 1.00 98.06 78 ARG A O 1
ATOM 627 N N . ALA A 1 79 ? -5.341 -1.211 -7.532 1.00 98.19 79 ALA A N 1
ATOM 628 C CA . ALA A 1 79 ? -5.633 -1.230 -6.109 1.00 98.19 79 ALA A CA 1
ATOM 629 C C . ALA A 1 79 ? -4.452 -0.731 -5.271 1.00 98.19 79 ALA A C 1
ATOM 631 O O . ALA A 1 79 ? -3.304 -0.879 -5.680 1.00 98.19 79 ALA A O 1
ATOM 632 N N . LEU A 1 80 ? -4.758 -0.161 -4.107 1.00 98.12 80 LEU A N 1
ATOM 633 C CA . LEU A 1 80 ? -3.834 0.076 -3.001 1.00 98.12 80 LEU A CA 1
ATOM 634 C C . LEU A 1 80 ? -4.285 -0.796 -1.831 1.00 98.12 80 LEU A C 1
ATOM 636 O O . LEU A 1 80 ? -5.385 -0.593 -1.312 1.00 98.12 80 LEU A O 1
ATOM 640 N N . ASP A 1 81 ? -3.448 -1.745 -1.423 1.00 96.81 81 ASP A N 1
ATOM 641 C CA . ASP A 1 81 ? -3.713 -2.602 -0.270 1.00 96.81 81 ASP A CA 1
ATOM 642 C C . ASP A 1 81 ? -3.163 -1.967 1.012 1.00 96.81 81 ASP A C 1
ATOM 644 O O . ASP A 1 81 ? -1.955 -1.791 1.184 1.00 96.81 81 ASP A O 1
ATOM 648 N N . LEU A 1 82 ? -4.068 -1.632 1.930 1.00 95.00 82 LEU A N 1
ATOM 649 C CA . LEU A 1 82 ? -3.745 -0.976 3.195 1.00 95.00 82 LEU A CA 1
ATOM 650 C C . LEU A 1 82 ? -3.165 -1.910 4.259 1.00 95.00 82 LEU A C 1
ATOM 652 O O . LEU A 1 82 ? -2.741 -1.417 5.302 1.00 95.00 82 LEU A O 1
ATOM 656 N N . ASP A 1 83 ? -3.149 -3.228 4.047 1.00 93.38 83 ASP A N 1
ATOM 657 C CA . ASP A 1 83 ? -2.425 -4.150 4.933 1.00 93.38 83 ASP A CA 1
ATOM 658 C C . ASP A 1 83 ? -0.931 -4.204 4.582 1.00 93.38 83 ASP A C 1
ATOM 660 O O . ASP A 1 83 ? -0.070 -4.339 5.460 1.00 93.38 83 ASP A O 1
ATOM 664 N N . THR A 1 84 ? -0.607 -4.051 3.298 1.00 95.62 84 THR A N 1
ATOM 665 C CA . THR A 1 84 ? 0.756 -4.229 2.785 1.00 95.62 84 THR A CA 1
ATOM 666 C C . THR A 1 84 ? 1.452 -2.932 2.399 1.00 95.62 84 THR A C 1
ATOM 668 O O . THR A 1 84 ? 2.676 -2.916 2.445 1.00 95.62 84 THR A O 1
ATOM 671 N N . GLY A 1 85 ? 0.718 -1.864 2.073 1.00 96.19 85 GLY A N 1
ATOM 672 C CA . GLY A 1 85 ? 1.287 -0.605 1.577 1.00 96.19 85 GLY A CA 1
ATOM 673 C C . GLY A 1 85 ? 1.706 -0.665 0.106 1.00 96.19 85 GLY A C 1
ATOM 674 O O . GLY A 1 85 ? 2.527 0.139 -0.335 1.00 96.19 85 GLY A O 1
ATOM 675 N N . VAL A 1 86 ? 1.165 -1.627 -0.645 1.00 98.25 86 VAL A N 1
ATOM 676 C CA . VAL A 1 86 ? 1.548 -1.926 -2.027 1.00 98.25 86 VAL A CA 1
ATOM 677 C C . VAL A 1 86 ? 0.436 -1.498 -2.980 1.00 98.25 86 VAL A C 1
ATOM 679 O O . VAL A 1 86 ? -0.736 -1.821 -2.769 1.00 98.25 86 VAL A O 1
ATOM 682 N N . ALA A 1 87 ? 0.806 -0.786 -4.047 1.00 98.56 87 ALA A N 1
ATOM 683 C CA . ALA A 1 87 ? -0.089 -0.536 -5.169 1.00 98.56 87 ALA A CA 1
ATOM 684 C C . ALA A 1 87 ? 0.097 -1.609 -6.245 1.00 98.56 87 ALA A C 1
ATOM 686 O O . ALA A 1 87 ? 1.207 -2.076 -6.504 1.00 98.56 87 ALA A O 1
ATOM 687 N N . THR A 1 88 ? -0.991 -2.011 -6.892 1.00 98.50 88 THR A N 1
ATOM 688 C CA . THR A 1 88 ? -0.953 -2.958 -8.007 1.00 98.50 88 THR A CA 1
ATOM 689 C C . THR A 1 88 ? -1.924 -2.535 -9.093 1.00 98.50 88 THR A C 1
ATOM 691 O O . THR A 1 88 ? -3.108 -2.342 -8.819 1.00 98.50 88 THR A O 1
ATOM 694 N N . ALA A 1 89 ? -1.449 -2.442 -10.331 1.00 98.06 89 ALA A N 1
ATOM 695 C CA . ALA A 1 89 ? -2.266 -2.290 -11.526 1.00 98.06 89 ALA A CA 1
ATOM 696 C C . ALA A 1 89 ? -2.156 -3.545 -12.402 1.00 98.06 89 ALA A C 1
ATOM 698 O O . ALA A 1 89 ? -1.072 -4.083 -12.606 1.00 98.06 89 ALA A O 1
ATOM 699 N N . THR A 1 90 ? -3.285 -4.015 -12.927 1.00 97.75 90 THR A N 1
ATOM 700 C CA . THR A 1 90 ? -3.375 -5.190 -13.803 1.00 97.75 90 THR A CA 1
ATOM 701 C C . THR A 1 90 ? -4.233 -4.879 -15.015 1.00 97.75 90 THR A C 1
ATOM 703 O O . THR A 1 90 ? -5.266 -4.221 -14.891 1.00 97.75 90 THR A O 1
ATOM 706 N N . TRP A 1 91 ? -3.810 -5.331 -16.192 1.00 95.88 91 TRP A N 1
ATOM 707 C CA . TRP A 1 91 ? -4.575 -5.197 -17.432 1.00 95.88 91 TRP A CA 1
ATOM 708 C C . TRP A 1 91 ? -4.120 -6.223 -18.465 1.00 95.88 91 TRP A C 1
ATOM 710 O O . TRP A 1 91 ? -3.061 -6.829 -18.348 1.00 95.88 91 TRP A O 1
ATOM 720 N N . LYS A 1 92 ? -4.920 -6.413 -19.514 1.00 93.62 92 LYS A N 1
ATOM 721 C CA . LYS A 1 92 ? -4.551 -7.215 -20.679 1.00 93.62 92 LYS A CA 1
ATOM 722 C C . LYS A 1 92 ? -4.039 -6.344 -21.815 1.00 93.62 92 LYS A C 1
ATOM 724 O O . LYS A 1 92 ? -4.699 -5.369 -22.179 1.00 93.62 92 LYS A O 1
ATOM 729 N N . ARG A 1 93 ? -2.916 -6.752 -22.406 1.00 87.44 93 ARG A N 1
ATOM 730 C CA . ARG A 1 93 ? -2.240 -6.123 -23.547 1.00 87.44 93 ARG A CA 1
ATOM 731 C C . ARG A 1 93 ? -1.587 -7.201 -24.411 1.00 87.44 93 ARG A C 1
ATOM 733 O O . ARG A 1 93 ? -0.940 -8.097 -23.886 1.00 87.44 93 ARG A O 1
ATOM 740 N N . GLY A 1 94 ? -1.815 -7.193 -25.723 1.00 84.38 94 GLY A N 1
ATOM 741 C CA . GLY A 1 94 ? -1.225 -8.186 -26.634 1.00 84.38 94 GLY A CA 1
ATOM 742 C C . GLY A 1 94 ? -1.624 -9.636 -26.344 1.00 84.38 94 GLY A C 1
ATOM 743 O O . GLY A 1 94 ? -0.886 -10.556 -26.672 1.00 84.38 94 GLY A O 1
ATOM 744 N N . GLY A 1 95 ? -2.765 -9.850 -25.681 1.00 87.12 95 GLY A N 1
ATOM 745 C CA . GLY A 1 95 ? -3.178 -11.159 -25.164 1.00 87.12 95 GLY A CA 1
ATOM 746 C C . GLY A 1 95 ? -2.531 -11.551 -23.830 1.00 87.12 95 GLY A C 1
ATOM 747 O O . GLY A 1 95 ? -3.008 -12.501 -23.214 1.00 87.12 95 GLY A O 1
ATOM 748 N N . SER A 1 96 ? -1.520 -10.811 -23.365 1.00 91.12 96 SER A N 1
ATOM 749 C CA . SER A 1 96 ? -0.823 -11.036 -22.094 1.00 91.12 96 SER A CA 1
ATOM 750 C C . SER A 1 96 ? -1.476 -10.237 -20.981 1.00 91.12 96 SER A C 1
ATOM 752 O O . SER A 1 96 ? -1.970 -9.131 -21.207 1.00 91.12 96 SER A O 1
ATOM 754 N N . THR A 1 97 ? -1.504 -10.791 -19.778 1.00 95.00 97 THR A N 1
ATOM 755 C CA . THR A 1 97 ? -1.792 -10.035 -18.564 1.00 95.00 97 THR A CA 1
ATOM 756 C C . THR A 1 97 ? -0.510 -9.362 -18.102 1.00 95.00 97 THR A C 1
ATOM 758 O O . THR A 1 97 ? 0.487 -10.035 -17.852 1.00 95.00 97 THR A O 1
ATOM 761 N N . ILE A 1 98 ? -0.562 -8.040 -17.981 1.00 94.38 98 ILE A N 1
ATOM 762 C CA . ILE A 1 98 ? 0.486 -7.222 -17.389 1.00 94.38 98 ILE A CA 1
ATOM 763 C C . ILE A 1 98 ? 0.082 -6.890 -15.955 1.00 94.38 98 ILE A C 1
ATOM 765 O O . ILE A 1 98 ? -1.054 -6.476 -15.714 1.00 94.38 98 ILE A O 1
ATOM 769 N N . THR A 1 99 ? 1.024 -7.042 -15.032 1.00 96.38 99 THR A N 1
ATOM 770 C CA . THR A 1 99 ? 0.923 -6.643 -13.630 1.00 96.38 99 THR A CA 1
ATOM 771 C C . THR A 1 99 ? 2.046 -5.659 -13.326 1.00 96.38 99 THR A C 1
ATOM 773 O O . THR A 1 99 ? 3.213 -5.987 -13.514 1.00 96.38 99 THR A O 1
ATOM 776 N N . CYS A 1 100 ? 1.699 -4.467 -12.848 1.00 97.31 100 CYS A N 1
ATOM 777 C CA . CYS A 1 100 ? 2.622 -3.469 -12.316 1.00 97.31 100 CYS A CA 1
ATOM 778 C C . CYS A 1 100 ? 2.415 -3.378 -10.804 1.00 97.31 100 CYS A C 1
ATOM 780 O O . CYS A 1 100 ? 1.307 -3.077 -10.365 1.00 97.31 100 CYS A O 1
ATOM 782 N N . THR A 1 101 ? 3.449 -3.675 -10.021 1.00 98.31 101 THR A N 1
ATOM 783 C CA . THR A 1 101 ? 3.426 -3.649 -8.555 1.00 98.31 101 THR A CA 1
ATOM 784 C C . THR A 1 101 ? 4.412 -2.612 -8.049 1.00 98.31 101 THR A C 1
ATOM 786 O O . THR A 1 101 ? 5.581 -2.636 -8.425 1.00 98.31 101 THR A O 1
ATOM 789 N N . GLU A 1 102 ? 3.961 -1.707 -7.192 1.00 98.56 102 GLU A N 1
ATOM 790 C CA . GLU A 1 102 ? 4.715 -0.516 -6.811 1.00 98.56 102 GLU A CA 1
ATOM 791 C C . GLU A 1 102 ? 4.698 -0.310 -5.300 1.00 98.56 102 GLU A C 1
ATOM 793 O O . GLU A 1 102 ? 3.660 -0.463 -4.651 1.00 98.56 102 GLU A O 1
ATOM 798 N N . LEU A 1 103 ? 5.853 0.047 -4.733 1.00 97.75 103 LEU A N 1
ATOM 799 C CA . LEU A 1 103 ? 5.982 0.340 -3.306 1.00 97.75 103 LEU A CA 1
ATOM 800 C C . LEU A 1 103 ? 7.081 1.366 -3.018 1.00 97.75 103 LEU A C 1
ATOM 802 O O . LEU A 1 103 ? 8.134 1.379 -3.658 1.00 97.75 103 LEU A O 1
ATOM 806 N N . ALA A 1 104 ? 6.852 2.187 -1.994 1.00 96.50 104 ALA A N 1
ATOM 807 C CA . ALA A 1 104 ? 7.890 2.979 -1.343 1.00 96.50 104 ALA A CA 1
ATOM 808 C C . ALA A 1 104 ? 8.462 2.152 -0.177 1.00 96.50 104 ALA A C 1
ATOM 810 O O . ALA A 1 104 ? 7.769 1.896 0.810 1.00 96.50 104 ALA A O 1
ATOM 811 N N . SER A 1 105 ? 9.698 1.650 -0.294 1.00 95.56 105 SER A N 1
ATOM 812 C CA . SER A 1 105 ? 10.248 0.715 0.695 1.00 95.56 105 SER A CA 1
ATOM 813 C C . SER A 1 105 ? 10.510 1.406 2.031 1.00 95.56 105 SER A C 1
ATOM 815 O O . SER A 1 105 ? 11.428 2.211 2.159 1.00 95.56 105 SER A O 1
ATOM 817 N N . LEU A 1 106 ? 9.767 0.990 3.060 1.00 93.62 106 LEU A N 1
ATOM 818 C CA . LEU A 1 106 ? 9.995 1.356 4.458 1.00 93.62 106 LEU A CA 1
ATOM 819 C C . LEU A 1 106 ? 11.282 0.750 5.040 1.00 93.62 106 LEU A C 1
ATOM 821 O O . LEU A 1 106 ? 11.666 1.098 6.154 1.00 93.62 106 LEU A O 1
ATOM 825 N N . ALA A 1 107 ? 11.920 -0.189 4.334 1.00 93.62 107 ALA A N 1
ATOM 826 C CA . ALA A 1 107 ? 13.067 -0.941 4.836 1.00 93.62 107 ALA A CA 1
ATOM 827 C C . ALA A 1 107 ? 14.395 -0.593 4.140 1.00 93.62 107 ALA A C 1
ATOM 829 O O . ALA A 1 107 ? 15.449 -1.006 4.637 1.00 93.62 107 ALA A O 1
ATOM 830 N N . ASP A 1 108 ? 14.349 0.103 2.994 1.00 93.38 108 ASP A N 1
ATOM 831 C CA . ASP A 1 108 ? 15.485 0.190 2.060 1.00 93.38 108 ASP A CA 1
ATOM 832 C C . ASP A 1 108 ? 15.731 1.578 1.436 1.00 93.38 108 ASP A C 1
ATOM 834 O O . ASP A 1 108 ? 16.665 1.713 0.644 1.00 93.38 108 ASP A O 1
ATOM 838 N N . ASP A 1 109 ? 14.931 2.600 1.767 1.00 90.62 109 ASP A N 1
ATOM 839 C CA . ASP A 1 109 ? 15.044 3.968 1.219 1.00 90.62 109 ASP A CA 1
ATOM 840 C C . ASP A 1 109 ? 15.031 4.023 -0.328 1.00 90.62 109 ASP A C 1
ATOM 842 O O . ASP A 1 109 ? 15.747 4.814 -0.952 1.00 90.62 109 ASP A O 1
ATOM 846 N N . VAL A 1 110 ? 14.243 3.151 -0.964 1.00 95.25 110 VAL A N 1
ATOM 847 C CA . VAL A 1 110 ? 14.060 3.088 -2.424 1.00 95.25 110 VAL A CA 1
ATOM 848 C C . VAL A 1 110 ? 12.586 2.944 -2.783 1.00 95.25 110 VAL A C 1
ATOM 850 O O . VAL A 1 110 ? 11.808 2.353 -2.034 1.00 95.25 110 VAL A O 1
ATOM 853 N N . PHE A 1 111 ? 12.213 3.436 -3.959 1.00 97.12 111 PHE A N 1
ATOM 854 C CA . PHE A 1 111 ? 10.945 3.111 -4.603 1.00 97.12 111 PHE A CA 1
ATOM 855 C C . PHE A 1 111 ? 11.162 1.955 -5.583 1.00 97.12 111 PHE A C 1
ATOM 857 O O . PHE A 1 111 ? 12.149 1.946 -6.323 1.00 97.12 111 PHE A O 1
ATOM 864 N N . LEU A 1 112 ? 10.272 0.967 -5.572 1.00 97.75 112 LEU A N 1
ATOM 865 C CA . LEU A 1 112 ? 10.360 -0.219 -6.422 1.00 97.75 112 LEU A CA 1
ATOM 866 C C . LEU A 1 112 ? 9.145 -0.291 -7.339 1.00 97.75 112 LEU A C 1
ATOM 868 O O . LEU A 1 112 ? 8.020 -0.105 -6.881 1.00 97.75 112 LEU A O 1
ATOM 872 N N . ILE A 1 113 ? 9.391 -0.610 -8.607 1.00 97.81 113 ILE A N 1
ATOM 873 C CA . ILE A 1 113 ? 8.367 -0.920 -9.607 1.00 97.81 113 ILE A CA 1
ATOM 874 C C . ILE A 1 113 ? 8.687 -2.307 -10.155 1.00 97.81 113 ILE A C 1
ATOM 876 O O . ILE A 1 113 ? 9.761 -2.522 -10.713 1.00 97.81 113 ILE A O 1
ATOM 880 N N . HIS A 1 114 ? 7.770 -3.249 -10.011 1.00 96.75 114 HIS A N 1
ATOM 881 C CA . HIS A 1 114 ? 7.888 -4.599 -10.541 1.00 96.75 114 HIS A CA 1
ATOM 882 C C . HIS A 1 114 ? 6.845 -4.817 -11.629 1.00 96.75 114 HIS A C 1
ATOM 884 O O . HIS A 1 114 ? 5.651 -4.641 -11.404 1.00 96.75 114 HIS A O 1
ATOM 890 N N . LEU A 1 115 ? 7.306 -5.172 -12.821 1.00 94.31 115 LEU A N 1
ATOM 891 C CA . LEU A 1 115 ? 6.489 -5.442 -13.991 1.00 94.31 115 LEU A CA 1
ATOM 892 C C . LEU A 1 115 ? 6.572 -6.927 -14.315 1.00 94.31 115 LEU A C 1
ATOM 894 O O . LEU A 1 115 ? 7.663 -7.469 -14.484 1.00 94.31 115 LEU A O 1
ATOM 898 N N . LEU A 1 116 ? 5.416 -7.560 -14.461 1.00 93.31 116 LEU A N 1
ATOM 899 C CA . LEU A 1 116 ? 5.291 -8.955 -14.853 1.00 93.31 116 LEU A CA 1
ATOM 900 C C . LEU A 1 116 ? 4.314 -9.067 -16.021 1.00 93.31 116 LEU A C 1
ATOM 902 O O . LEU A 1 116 ? 3.206 -8.542 -15.958 1.00 93.31 116 LEU A O 1
ATOM 906 N N . ALA A 1 117 ? 4.718 -9.775 -17.063 1.00 92.00 117 ALA A N 1
ATOM 907 C CA . ALA A 1 117 ? 3.880 -10.227 -18.155 1.00 92.00 117 ALA A CA 1
ATOM 908 C C . ALA A 1 117 ? 3.774 -11.756 -18.091 1.00 92.00 117 ALA A C 1
ATOM 910 O O . ALA A 1 117 ? 4.775 -12.455 -17.935 1.00 92.00 117 ALA A O 1
ATOM 911 N N . ASP A 1 118 ? 2.562 -12.291 -18.222 1.00 91.69 118 ASP A N 1
ATOM 912 C CA . ASP A 1 118 ? 2.319 -13.742 -18.182 1.00 91.69 118 ASP A CA 1
ATOM 913 C C . ASP A 1 118 ? 2.732 -14.487 -19.469 1.00 91.69 118 ASP A C 1
ATOM 915 O O . ASP A 1 118 ? 2.675 -15.719 -19.515 1.00 91.69 118 ASP A O 1
ATOM 919 N N . MET A 1 119 ? 3.170 -13.759 -20.502 1.00 90.00 119 MET A N 1
ATOM 920 C CA . MET A 1 119 ? 3.704 -14.317 -21.742 1.00 90.00 119 MET A CA 1
ATOM 921 C C . MET A 1 119 ? 5.120 -13.803 -22.035 1.00 90.00 119 MET A C 1
ATOM 923 O O . MET A 1 119 ? 5.362 -12.595 -21.952 1.00 90.00 119 MET A O 1
ATOM 927 N N . PRO A 1 120 ? 6.044 -14.687 -22.458 1.00 85.19 120 PRO A N 1
ATOM 928 C CA . PRO A 1 120 ? 7.380 -14.269 -22.853 1.00 85.19 120 PRO A CA 1
ATOM 929 C C . PRO A 1 120 ? 7.389 -13.266 -24.004 1.00 85.19 120 PRO A C 1
ATOM 931 O O . PRO A 1 120 ? 6.588 -13.365 -24.935 1.00 85.19 120 PRO A O 1
ATOM 934 N N . GLY A 1 121 ? 8.292 -12.287 -23.932 1.00 84.69 121 GLY A N 1
ATOM 935 C CA . GLY A 1 121 ? 8.452 -11.238 -24.944 1.00 84.69 121 GLY A CA 1
ATOM 936 C C . GLY A 1 121 ? 7.347 -10.173 -24.960 1.00 84.69 121 GLY A C 1
ATOM 937 O O . GLY A 1 121 ? 7.407 -9.253 -25.773 1.00 84.69 121 GLY A O 1
ATOM 938 N N . ALA A 1 122 ? 6.340 -10.265 -24.083 1.00 87.38 122 ALA A N 1
ATOM 939 C CA . ALA A 1 122 ? 5.220 -9.320 -24.043 1.00 87.38 122 ALA A CA 1
ATOM 940 C C . ALA A 1 122 ? 5.540 -8.009 -23.298 1.00 87.38 122 ALA A C 1
ATOM 942 O O . ALA A 1 122 ? 4.705 -7.104 -23.255 1.00 87.38 122 ALA A O 1
ATOM 943 N N . LEU A 1 123 ? 6.738 -7.887 -22.717 1.00 89.00 123 LEU A N 1
ATOM 944 C CA . LEU A 1 123 ? 7.152 -6.712 -21.960 1.00 89.00 123 LEU A CA 1
ATOM 945 C C . LEU A 1 123 ? 8.035 -5.798 -22.823 1.00 89.00 123 LEU A C 1
ATOM 947 O O . LEU A 1 123 ? 9.208 -6.086 -23.053 1.00 89.00 123 LEU A O 1
ATOM 951 N N . GLY A 1 124 ? 7.477 -4.678 -23.286 1.00 91.31 124 GLY A N 1
ATOM 952 C CA . GLY A 1 124 ? 8.189 -3.676 -24.080 1.00 91.31 124 GLY A CA 1
ATOM 953 C C . GLY A 1 124 ? 7.815 -2.259 -23.662 1.00 91.31 124 GLY A C 1
ATOM 954 O O . GLY A 1 124 ? 6.707 -1.807 -23.947 1.00 91.31 124 GLY A O 1
ATOM 955 N N . PHE A 1 125 ? 8.730 -1.541 -23.013 1.00 93.31 125 PHE A N 1
ATOM 956 C CA . PHE A 1 125 ? 8.469 -0.186 -22.524 1.00 93.31 125 PHE A CA 1
ATOM 957 C C . PHE A 1 125 ? 9.721 0.692 -22.528 1.00 93.31 125 PHE A C 1
ATOM 959 O O . PHE A 1 125 ? 10.858 0.223 -22.575 1.00 93.31 125 PHE A O 1
ATOM 966 N N . ARG A 1 126 ? 9.492 1.996 -22.466 1.00 94.88 126 ARG A N 1
ATOM 967 C CA . ARG A 1 126 ? 10.478 3.040 -22.232 1.00 94.88 126 ARG A CA 1
ATOM 968 C C . ARG A 1 126 ? 10.280 3.591 -20.828 1.00 94.88 126 ARG A C 1
ATOM 970 O O . ARG A 1 126 ? 9.151 3.873 -20.442 1.00 94.88 126 ARG A O 1
ATOM 977 N N . THR A 1 127 ? 11.364 3.758 -20.083 1.00 96.06 127 THR A N 1
ATOM 978 C CA . THR A 1 127 ? 11.355 4.355 -18.748 1.00 96.06 127 THR A CA 1
ATOM 979 C C . THR A 1 127 ? 12.447 5.395 -18.587 1.00 96.06 127 THR A C 1
ATOM 981 O O . THR A 1 127 ? 13.551 5.235 -19.101 1.00 96.06 127 THR A O 1
ATOM 984 N N . GLY A 1 128 ? 12.170 6.437 -17.817 1.00 95.50 128 GLY A N 1
ATOM 985 C CA . GLY A 1 128 ? 13.128 7.499 -17.553 1.00 95.50 128 GLY A CA 1
ATOM 986 C C . GLY A 1 128 ? 12.604 8.502 -16.542 1.00 95.50 128 GLY A C 1
ATOM 987 O O . GLY A 1 128 ? 11.502 8.351 -16.008 1.00 95.50 128 GLY A O 1
ATOM 988 N N . PHE A 1 129 ? 13.414 9.525 -16.286 1.00 95.50 129 PHE A N 1
ATOM 989 C CA . PHE A 1 129 ? 12.990 10.690 -15.523 1.00 95.50 129 PHE A CA 1
ATOM 990 C C . PHE A 1 129 ? 12.572 11.805 -16.477 1.00 95.50 129 PHE A C 1
ATOM 992 O O . PHE A 1 129 ? 13.283 12.113 -17.431 1.00 95.50 129 PHE A O 1
ATOM 999 N N . ALA A 1 130 ? 11.478 12.495 -16.160 1.00 90.44 130 ALA A N 1
ATOM 1000 C CA . ALA A 1 130 ? 11.112 13.729 -16.858 1.00 90.44 130 ALA A CA 1
ATOM 1001 C C . ALA A 1 130 ? 11.974 14.939 -16.424 1.00 90.44 130 ALA A C 1
ATOM 1003 O O . ALA A 1 130 ? 11.778 16.051 -16.913 1.00 90.44 130 ALA A O 1
ATOM 1004 N N . GLU A 1 131 ? 12.903 14.741 -15.483 1.00 86.12 131 GLU A N 1
ATOM 1005 C CA . GLU A 1 131 ? 13.793 15.775 -14.957 1.00 86.12 131 GLU A CA 1
ATOM 1006 C C . GLU A 1 131 ? 14.818 16.250 -16.011 1.00 86.12 131 GLU A C 1
ATOM 1008 O O . GLU A 1 131 ? 15.411 15.430 -16.726 1.00 86.12 131 GLU A O 1
ATOM 1013 N N . PRO A 1 132 ? 15.127 17.560 -16.074 1.00 82.25 132 PRO A N 1
ATOM 1014 C CA . PRO A 1 132 ? 16.231 18.065 -16.882 1.00 82.25 132 PRO A CA 1
ATOM 1015 C C . PRO A 1 132 ? 17.583 17.466 -16.470 1.00 82.25 132 PRO A C 1
ATOM 1017 O O . PRO A 1 132 ? 17.884 17.302 -15.287 1.00 82.25 132 PRO A O 1
ATOM 1020 N N . GLY A 1 133 ? 18.439 17.195 -17.458 1.00 85.06 133 GLY A N 1
ATOM 1021 C CA . GLY A 1 133 ? 19.788 16.665 -17.227 1.00 85.06 133 GLY A CA 1
ATOM 1022 C C . GLY A 1 133 ? 19.853 15.155 -16.981 1.00 85.06 133 GLY A C 1
ATOM 1023 O O . GLY A 1 133 ? 20.944 14.644 -16.722 1.00 85.06 133 GLY A O 1
ATOM 1024 N N . THR A 1 134 ? 18.722 14.453 -17.096 1.00 93.06 134 THR A N 1
ATOM 1025 C CA . THR A 1 134 ? 18.670 12.987 -17.095 1.00 93.06 134 THR A CA 1
ATOM 1026 C C . THR A 1 134 ? 19.537 12.421 -18.210 1.00 93.06 134 THR A C 1
ATOM 1028 O O . THR A 1 134 ? 19.440 12.863 -19.354 1.00 93.06 134 THR A O 1
ATOM 1031 N N . LYS A 1 135 ? 20.403 11.463 -17.873 1.00 95.00 135 LYS A N 1
ATOM 1032 C CA . LYS A 1 135 ? 21.293 10.803 -18.832 1.00 95.00 135 LYS A CA 1
ATOM 1033 C C . LYS A 1 135 ? 21.714 9.403 -18.371 1.00 95.00 135 LYS A C 1
ATOM 1035 O O . LYS A 1 135 ? 21.777 9.156 -17.161 1.00 95.00 135 LYS A O 1
ATOM 1040 N N . PRO A 1 136 ? 22.087 8.513 -19.303 1.00 94.62 136 PRO A N 1
ATOM 1041 C CA . PRO A 1 136 ? 22.771 7.264 -18.975 1.00 94.62 136 PRO A CA 1
ATOM 1042 C C . PRO A 1 136 ? 24.110 7.520 -18.270 1.00 94.62 136 PRO A C 1
ATOM 1044 O O . PRO A 1 136 ? 24.821 8.475 -18.595 1.00 94.62 136 PRO A O 1
ATOM 1047 N N . THR A 1 137 ? 24.482 6.661 -17.319 1.00 91.75 137 THR A N 1
ATOM 1048 C CA . THR A 1 137 ? 25.757 6.781 -16.578 1.00 91.75 137 THR A CA 1
ATOM 1049 C C . THR A 1 137 ? 26.931 6.081 -17.260 1.00 91.75 137 THR A C 1
ATOM 1051 O O . THR A 1 137 ? 28.080 6.307 -16.887 1.00 91.75 137 THR A O 1
ATOM 1054 N N . GLY A 1 138 ? 26.651 5.231 -18.251 1.00 84.94 138 GLY A N 1
ATOM 1055 C CA . GLY A 1 138 ? 27.611 4.297 -18.844 1.00 84.94 138 GLY A CA 1
ATOM 1056 C C . GLY A 1 138 ? 27.517 2.887 -18.255 1.00 84.94 138 GLY A C 1
ATOM 1057 O O . GLY A 1 138 ? 27.924 1.936 -18.919 1.00 84.94 138 GLY A O 1
ATOM 1058 N N . ASN A 1 139 ? 26.906 2.725 -17.075 1.00 85.69 139 ASN A N 1
ATOM 1059 C CA . ASN A 1 139 ? 26.517 1.410 -16.577 1.00 85.69 139 ASN A CA 1
ATOM 1060 C C . ASN A 1 139 ? 25.231 0.955 -17.274 1.00 85.69 139 ASN A C 1
ATOM 1062 O O . ASN A 1 139 ? 24.320 1.748 -17.531 1.00 85.69 139 ASN A O 1
ATOM 1066 N N . ARG A 1 140 ? 25.147 -0.341 -17.586 1.00 84.69 140 ARG A N 1
ATOM 1067 C CA . ARG A 1 140 ? 23.974 -0.919 -18.250 1.00 84.69 140 ARG A CA 1
ATOM 1068 C C . ARG A 1 140 ? 22.730 -0.746 -17.372 1.00 84.69 140 ARG A C 1
ATOM 1070 O O . ARG A 1 140 ? 22.754 -1.096 -16.198 1.00 84.69 140 ARG A O 1
ATOM 1077 N N . GLY A 1 141 ? 21.652 -0.228 -17.962 1.00 90.06 141 GLY A N 1
ATOM 1078 C CA . GLY A 1 141 ? 20.357 -0.068 -17.295 1.00 90.06 141 GLY A CA 1
ATOM 1079 C C . GLY A 1 141 ? 20.306 1.006 -16.207 1.00 90.06 141 GLY A C 1
ATOM 1080 O O . GLY A 1 141 ? 19.350 1.006 -15.438 1.00 90.06 141 GLY A O 1
ATOM 1081 N N . GLU A 1 142 ? 21.294 1.904 -16.127 1.00 93.38 142 GLU A N 1
ATOM 1082 C CA . GLU A 1 142 ? 21.327 2.982 -15.134 1.00 93.38 142 GLU A CA 1
ATOM 1083 C C . GLU A 1 142 ? 21.119 4.368 -15.763 1.00 93.38 142 GLU A C 1
ATOM 1085 O O . GLU A 1 142 ? 21.824 4.777 -16.693 1.00 93.38 142 GLU A O 1
ATOM 1090 N N . LEU A 1 143 ? 20.187 5.122 -15.175 1.00 94.81 143 LEU A N 1
ATOM 1091 C CA . LEU A 1 143 ? 19.957 6.538 -15.442 1.00 94.81 143 LEU A CA 1
ATOM 1092 C C . LEU A 1 143 ? 20.273 7.390 -14.213 1.00 94.81 143 LEU A C 1
ATOM 1094 O O . LEU A 1 143 ? 19.947 7.045 -13.075 1.00 94.81 143 LEU A O 1
ATOM 1098 N N . ALA A 1 144 ? 20.851 8.560 -14.469 1.00 94.25 144 ALA A N 1
ATOM 1099 C CA . ALA A 1 144 ? 21.108 9.582 -13.472 1.00 94.25 144 ALA A CA 1
ATOM 1100 C C . ALA A 1 144 ? 20.415 10.893 -13.838 1.00 94.25 144 ALA A C 1
ATOM 1102 O O . ALA A 1 144 ? 20.662 11.444 -14.910 1.00 94.25 144 ALA A O 1
ATOM 1103 N N . ALA A 1 145 ? 19.618 11.411 -12.906 1.00 92.06 145 ALA A N 1
ATOM 1104 C CA . ALA A 1 145 ? 19.148 12.791 -12.885 1.00 92.06 145 ALA A CA 1
ATOM 1105 C C . ALA A 1 145 ? 19.921 13.603 -11.825 1.00 92.06 145 ALA A C 1
ATOM 1107 O O . ALA A 1 145 ? 20.898 13.124 -11.232 1.00 92.06 145 ALA A O 1
ATOM 1108 N N . SER A 1 146 ? 19.507 14.848 -11.579 1.00 87.50 146 SER A N 1
ATOM 1109 C CA . SER A 1 146 ? 20.223 15.758 -10.670 1.00 87.50 146 SER A CA 1
ATOM 1110 C C . SER A 1 146 ? 20.279 15.232 -9.232 1.00 87.50 146 SER A C 1
ATOM 1112 O O . SER A 1 146 ? 21.327 15.314 -8.592 1.00 87.50 146 SER A O 1
ATOM 1114 N N . LYS A 1 147 ? 19.171 14.670 -8.734 1.00 86.88 147 LYS A N 1
ATOM 1115 C CA . LYS A 1 147 ? 19.055 14.120 -7.368 1.00 86.88 147 LYS A CA 1
ATOM 1116 C C . LYS A 1 147 ? 18.577 12.668 -7.329 1.00 86.88 147 LYS A C 1
ATOM 1118 O O . LYS A 1 147 ? 18.573 12.062 -6.264 1.00 86.88 147 LYS A O 1
ATOM 1123 N N . SER A 1 148 ? 18.230 12.121 -8.489 1.00 92.50 148 SER A N 1
ATOM 1124 C CA . SER A 1 148 ? 17.569 10.825 -8.607 1.00 92.50 148 SER A CA 1
ATOM 1125 C C . SER A 1 148 ? 18.425 9.838 -9.398 1.00 92.50 148 SER A C 1
ATOM 1127 O O . SER A 1 148 ? 19.224 10.210 -10.272 1.00 92.50 148 SER A O 1
ATOM 1129 N N . ARG A 1 149 ? 18.283 8.557 -9.078 1.00 94.88 149 ARG A N 1
ATOM 1130 C CA . ARG A 1 149 ? 18.902 7.437 -9.792 1.00 94.88 149 ARG A CA 1
ATOM 1131 C C . ARG A 1 149 ? 17.853 6.371 -10.051 1.00 94.88 149 ARG A C 1
ATOM 1133 O O . ARG A 1 149 ? 17.006 6.133 -9.194 1.00 94.88 149 ARG A O 1
ATOM 1140 N N . LEU A 1 150 ? 17.932 5.746 -11.218 1.00 95.50 150 LEU A N 1
ATOM 1141 C CA . LEU A 1 150 ? 17.056 4.654 -11.625 1.00 95.50 150 LEU A CA 1
ATOM 1142 C C . LEU A 1 150 ? 17.904 3.519 -12.188 1.00 95.50 150 LEU A C 1
ATOM 1144 O O . LEU A 1 150 ? 18.798 3.764 -12.999 1.00 95.50 150 LEU A O 1
ATOM 1148 N N . TRP A 1 151 ? 17.591 2.292 -11.781 1.00 94.31 151 TRP A N 1
ATOM 1149 C CA . TRP A 1 151 ? 18.192 1.065 -12.299 1.00 94.31 151 TRP A CA 1
ATOM 1150 C C . TRP A 1 151 ? 17.105 0.114 -12.795 1.00 94.31 151 TRP A C 1
ATOM 1152 O O . TRP A 1 151 ? 16.121 -0.092 -12.091 1.00 94.31 151 TRP A O 1
ATOM 1162 N N . VAL A 1 152 ? 17.295 -0.484 -13.972 1.00 92.81 152 VAL A N 1
ATOM 1163 C CA . VAL A 1 152 ? 16.376 -1.472 -14.562 1.00 92.81 152 VAL A CA 1
ATOM 1164 C C . VAL A 1 152 ? 17.009 -2.867 -14.566 1.00 92.81 152 VAL A C 1
ATOM 1166 O O . VAL A 1 152 ? 18.120 -3.052 -15.060 1.00 92.81 152 VAL A O 1
ATOM 1169 N N . PHE A 1 153 ? 16.25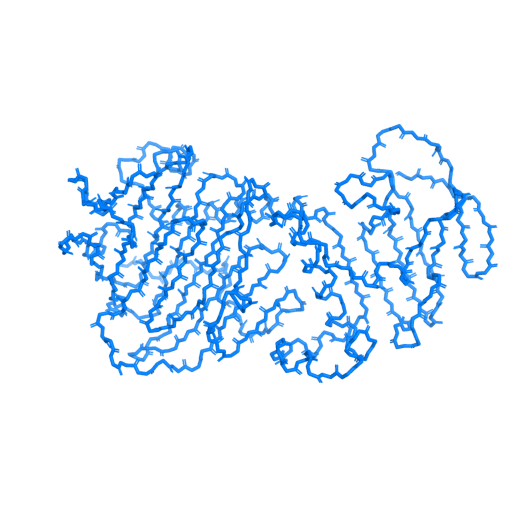9 -3.842 -14.063 1.00 86.31 153 PHE A N 1
ATOM 1170 C CA . PHE A 1 153 ? 16.561 -5.268 -13.946 1.00 86.31 153 PHE A CA 1
ATOM 1171 C C . PHE A 1 153 ? 15.414 -6.119 -14.523 1.00 86.31 153 PHE A C 1
ATOM 1173 O O . PHE A 1 153 ? 14.333 -5.578 -14.725 1.00 86.31 153 PHE A O 1
ATOM 1180 N N . PRO A 1 154 ? 15.595 -7.434 -14.756 1.00 70.88 154 PRO A N 1
ATOM 1181 C CA . PRO A 1 154 ? 16.877 -8.127 -14.843 1.00 70.88 154 PRO A CA 1
ATOM 1182 C C . PRO A 1 154 ? 17.650 -7.699 -16.101 1.00 70.88 154 PRO A C 1
ATOM 1184 O O . PRO A 1 154 ? 17.067 -7.289 -17.102 1.00 70.88 154 PRO A O 1
ATOM 1187 N N . PHE A 1 155 ? 18.981 -7.822 -16.080 1.00 61.09 155 PHE A N 1
ATOM 1188 C CA . PHE A 1 155 ? 19.824 -7.502 -17.244 1.00 61.09 155 PHE A CA 1
ATOM 1189 C C . PHE A 1 155 ? 19.726 -8.520 -18.392 1.00 61.09 155 PHE A C 1
ATOM 1191 O O . PHE A 1 155 ? 20.324 -8.303 -19.447 1.00 61.09 155 PHE A O 1
ATOM 1198 N N . GLU A 1 156 ? 19.044 -9.650 -18.202 1.00 64.62 156 GLU A N 1
ATOM 1199 C CA . GLU A 1 156 ? 18.778 -10.587 -19.302 1.00 64.62 156 GLU A CA 1
ATOM 1200 C C . GLU A 1 156 ? 17.743 -10.035 -20.289 1.00 64.62 156 GLU A C 1
ATOM 1202 O O . GLU A 1 156 ? 17.810 -10.355 -21.472 1.00 64.62 156 GLU A O 1
ATOM 1207 N N . SER A 1 157 ? 16.883 -9.116 -19.839 1.00 73.06 157 SER A N 1
ATOM 1208 C CA . SER A 1 157 ? 16.099 -8.266 -20.730 1.00 73.06 157 SER A CA 1
ATOM 1209 C C . SER A 1 157 ? 17.028 -7.377 -21.566 1.00 73.06 157 SER A C 1
ATOM 1211 O O . SER A 1 157 ? 18.070 -6.891 -21.101 1.00 73.06 157 SER A O 1
ATOM 1213 N N . GLU A 1 158 ? 16.655 -7.122 -22.818 1.00 86.44 158 GLU A N 1
ATOM 1214 C CA . GLU A 1 158 ? 17.347 -6.147 -23.651 1.00 86.44 158 GLU A CA 1
ATOM 1215 C C . GLU A 1 158 ? 17.041 -4.744 -23.110 1.00 86.44 158 GLU A C 1
ATOM 1217 O O . GLU A 1 158 ? 15.999 -4.154 -23.390 1.00 86.44 158 GLU A O 1
ATOM 1222 N N . VAL A 1 159 ? 17.951 -4.237 -22.277 1.00 90.25 159 VAL A N 1
ATOM 1223 C CA . VAL A 1 159 ? 17.931 -2.873 -21.743 1.00 90.25 159 VAL A CA 1
ATOM 1224 C C . VAL A 1 159 ? 19.012 -2.054 -22.435 1.00 90.25 159 VAL A C 1
ATOM 1226 O O . VAL A 1 159 ? 20.204 -2.357 -22.295 1.00 90.25 159 VAL A O 1
ATOM 1229 N N . ALA A 1 160 ? 18.600 -1.009 -23.149 1.00 91.56 160 ALA A N 1
ATOM 1230 C CA . ALA A 1 160 ? 19.496 -0.112 -23.867 1.00 91.56 160 ALA A CA 1
ATOM 1231 C C . ALA A 1 160 ? 19.047 1.352 -23.740 1.00 91.56 160 ALA A C 1
ATOM 1233 O O . ALA A 1 160 ? 17.845 1.626 -23.708 1.00 91.56 160 ALA A O 1
ATOM 1234 N N . PRO A 1 161 ? 19.991 2.305 -23.690 1.00 93.38 161 PRO A N 1
ATOM 1235 C CA . PRO A 1 161 ? 19.648 3.714 -23.736 1.00 93.38 161 PRO A CA 1
ATOM 1236 C C . PRO A 1 161 ? 19.144 4.124 -25.121 1.00 93.38 161 PRO A C 1
ATOM 1238 O O . PRO A 1 161 ? 19.771 3.815 -26.134 1.00 93.38 161 PRO A O 1
ATOM 1241 N N . GLU A 1 162 ? 18.059 4.893 -25.158 1.00 93.06 162 GLU A N 1
ATOM 1242 C CA . GLU A 1 162 ? 17.610 5.623 -26.345 1.00 93.06 162 GLU A CA 1
ATOM 1243 C C . GLU A 1 162 ? 17.43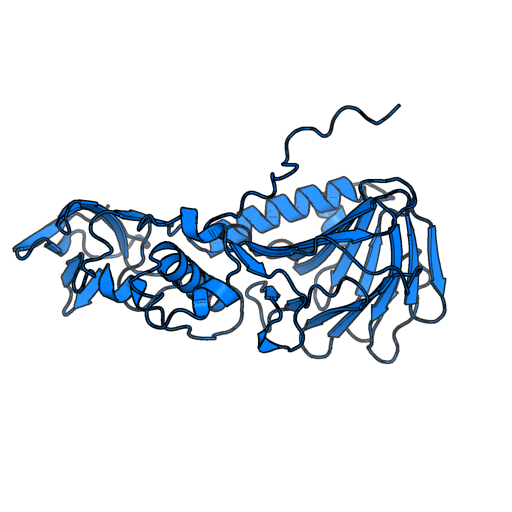9 7.096 -25.960 1.00 93.06 162 GLU A C 1
ATOM 1245 O O . GLU A 1 162 ? 16.478 7.487 -25.299 1.00 93.06 162 GLU A O 1
ATOM 1250 N N . GLY A 1 163 ? 18.427 7.922 -26.315 1.00 91.88 163 GLY A N 1
ATOM 1251 C CA . GLY A 1 163 ? 18.504 9.294 -25.816 1.00 91.88 163 GLY A CA 1
ATOM 1252 C C . GLY A 1 163 ? 18.720 9.327 -24.300 1.00 91.88 163 GLY A C 1
ATOM 1253 O O . GLY A 1 163 ? 19.735 8.833 -23.807 1.00 91.88 163 GLY A O 1
ATOM 1254 N N . ASN A 1 164 ? 17.770 9.922 -23.576 1.00 93.25 164 ASN A N 1
ATOM 1255 C CA . ASN A 1 164 ? 17.823 10.082 -22.118 1.00 93.25 164 ASN A CA 1
ATOM 1256 C C . ASN A 1 164 ? 16.941 9.074 -21.362 1.00 93.25 164 ASN A C 1
ATOM 1258 O O . ASN A 1 164 ? 16.847 9.157 -20.139 1.00 93.25 164 ASN A O 1
ATOM 1262 N N . ASP A 1 165 ? 16.341 8.117 -22.072 1.00 94.00 165 ASP A N 1
ATOM 1263 C CA . ASP A 1 165 ? 15.483 7.078 -21.508 1.00 94.00 165 ASP A CA 1
ATOM 1264 C C . ASP A 1 165 ? 16.127 5.693 -21.642 1.00 94.00 165 ASP A C 1
ATOM 1266 O O . ASP A 1 165 ? 16.989 5.467 -22.497 1.00 94.00 165 ASP A O 1
ATOM 1270 N N . MET A 1 166 ? 15.692 4.745 -20.809 1.00 94.38 166 MET A N 1
ATOM 1271 C CA . MET A 1 166 ? 15.960 3.320 -20.992 1.00 94.38 166 MET A CA 1
ATOM 1272 C C . MET A 1 166 ? 14.816 2.687 -21.757 1.00 94.38 166 MET A C 1
ATOM 1274 O O . MET A 1 166 ? 13.658 2.792 -21.361 1.00 94.38 166 MET A O 1
ATOM 1278 N N . VAL A 1 167 ? 15.151 1.966 -22.816 1.00 94.38 167 VAL A N 1
ATOM 1279 C CA . VAL A 1 167 ? 14.214 1.104 -23.522 1.00 94.38 167 VAL A CA 1
ATOM 1280 C C . VAL A 1 167 ? 14.469 -0.331 -23.107 1.00 94.38 167 VAL A C 1
ATOM 1282 O O . VAL A 1 167 ? 15.607 -0.801 -23.116 1.00 94.38 167 VAL A O 1
ATOM 1285 N N . VAL A 1 168 ? 13.390 -1.004 -22.727 1.00 92.12 168 VAL A N 1
ATOM 1286 C CA . VAL A 1 168 ? 13.374 -2.357 -22.188 1.00 92.12 168 VAL A CA 1
ATOM 1287 C C . VAL A 1 168 ? 12.535 -3.225 -23.108 1.00 92.12 168 VAL A C 1
ATOM 1289 O O . VAL A 1 168 ? 11.380 -2.904 -23.392 1.00 92.12 168 VAL A O 1
ATOM 1292 N N . ARG A 1 169 ? 13.112 -4.337 -23.558 1.00 91.19 169 ARG A N 1
ATOM 1293 C CA . ARG A 1 169 ? 12.402 -5.440 -24.214 1.00 91.19 169 ARG A CA 1
ATOM 1294 C C . ARG A 1 169 ? 12.738 -6.710 -23.445 1.00 91.19 169 ARG A C 1
ATOM 1296 O O . ARG A 1 169 ? 13.886 -7.147 -23.443 1.00 91.19 169 ARG A O 1
ATOM 1303 N N . GLY A 1 170 ? 11.769 -7.225 -22.701 1.00 76.94 170 GLY A N 1
ATOM 1304 C CA . GLY A 1 170 ? 11.968 -8.295 -21.729 1.00 76.94 170 GLY A CA 1
ATOM 1305 C C . GLY A 1 170 ? 11.216 -9.575 -22.067 1.00 76.94 170 GLY A C 1
ATOM 1306 O O . GLY A 1 170 ? 10.157 -9.556 -22.691 1.00 76.94 170 GLY A O 1
ATOM 1307 N N . GLU A 1 171 ? 11.742 -10.690 -21.562 1.00 79.62 171 GLU A N 1
ATOM 1308 C CA . GLU A 1 171 ? 11.166 -12.039 -21.682 1.00 79.62 171 GLU A CA 1
ATOM 1309 C C . GLU A 1 171 ? 10.003 -12.295 -20.701 1.00 79.62 171 GLU A C 1
ATOM 1311 O O . GLU A 1 171 ? 9.528 -13.420 -20.601 1.00 79.62 171 GLU A O 1
ATOM 1316 N N . GLY A 1 172 ? 9.525 -11.272 -19.981 1.00 84.56 172 GLY A N 1
ATOM 1317 C CA . GLY A 1 172 ? 8.315 -11.358 -19.153 1.00 84.56 172 GLY A CA 1
ATOM 1318 C C . GLY A 1 172 ? 8.390 -10.687 -17.780 1.00 84.56 172 GLY A C 1
ATOM 1319 O O . GLY A 1 172 ? 7.352 -10.491 -17.170 1.00 84.56 172 GLY A O 1
ATOM 1320 N N . GLU A 1 173 ? 9.559 -10.281 -17.284 1.00 89.56 173 GLU A N 1
ATOM 1321 C CA . GLU A 1 173 ? 9.693 -9.644 -15.962 1.00 89.56 173 GLU A CA 1
ATOM 1322 C C . GLU A 1 173 ? 10.675 -8.466 -16.018 1.00 89.56 173 GLU A C 1
ATOM 1324 O O . GLU A 1 173 ? 11.689 -8.526 -16.719 1.00 89.56 173 GLU A O 1
ATOM 1329 N N . ALA A 1 174 ? 10.384 -7.392 -15.281 1.00 92.19 174 ALA A N 1
ATOM 1330 C CA . ALA A 1 174 ? 11.327 -6.316 -15.009 1.00 92.19 174 ALA A CA 1
ATOM 1331 C C . ALA A 1 174 ? 11.151 -5.751 -13.593 1.00 92.19 174 ALA A C 1
ATOM 1333 O O . ALA A 1 174 ? 10.041 -5.611 -13.094 1.00 92.19 174 ALA A O 1
ATOM 1334 N N . LEU A 1 175 ? 12.255 -5.373 -12.959 1.00 94.56 175 LEU A N 1
ATOM 1335 C CA . LEU A 1 175 ? 12.313 -4.641 -11.702 1.00 94.56 175 LEU A CA 1
ATOM 1336 C C . LEU A 1 175 ? 13.005 -3.302 -11.950 1.00 94.56 175 LEU A C 1
ATOM 1338 O O . LEU A 1 175 ? 14.126 -3.257 -12.449 1.00 94.56 175 LEU A O 1
ATOM 1342 N N . ILE A 1 176 ? 12.369 -2.209 -11.560 1.00 96.31 176 ILE A N 1
ATOM 1343 C CA . ILE A 1 176 ? 12.952 -0.875 -11.577 1.00 96.31 176 ILE A CA 1
ATOM 1344 C C . ILE A 1 176 ? 13.155 -0.443 -10.130 1.00 96.31 176 ILE A C 1
ATOM 1346 O O . ILE A 1 176 ? 12.223 -0.459 -9.326 1.00 96.31 176 ILE A O 1
ATOM 1350 N N . VAL A 1 177 ? 14.383 -0.055 -9.804 1.00 96.75 177 VAL A N 1
ATOM 1351 C CA . VAL A 1 177 ? 14.759 0.484 -8.496 1.00 96.75 177 VAL A CA 1
ATOM 1352 C C . VAL A 1 177 ? 15.018 1.970 -8.659 1.00 96.75 177 VAL A C 1
ATOM 1354 O O . VAL A 1 177 ? 15.828 2.360 -9.500 1.00 96.75 177 VAL A O 1
ATOM 1357 N N . VAL A 1 178 ? 14.366 2.800 -7.851 1.00 96.44 178 VAL A N 1
ATOM 1358 C CA . VAL A 1 178 ? 14.537 4.254 -7.870 1.00 96.44 178 VAL A CA 1
ATOM 1359 C C . VAL A 1 178 ? 14.986 4.753 -6.506 1.00 96.44 178 VAL A C 1
ATOM 1361 O O . VAL A 1 178 ? 14.452 4.359 -5.474 1.00 96.44 178 VAL A O 1
ATOM 1364 N N . SER A 1 179 ? 15.973 5.646 -6.504 1.00 93.81 179 SER A N 1
ATOM 1365 C CA . SER A 1 179 ? 16.420 6.362 -5.310 1.00 93.81 179 SER A CA 1
ATOM 1366 C C . SER A 1 179 ? 16.390 7.866 -5.552 1.00 93.81 179 SER A C 1
ATOM 1368 O O . SER A 1 179 ? 16.904 8.340 -6.567 1.00 93.81 179 SER A O 1
ATOM 1370 N N . THR A 1 180 ? 15.822 8.604 -4.598 1.00 88.75 180 THR A N 1
ATOM 1371 C CA . THR A 1 180 ? 15.796 10.078 -4.528 1.00 88.75 180 THR A CA 1
ATOM 1372 C C . THR A 1 180 ? 16.625 10.616 -3.352 1.00 88.75 180 THR A C 1
ATOM 1374 O O . THR A 1 180 ? 16.592 11.808 -3.046 1.00 88.75 180 THR A O 1
ATOM 1377 N N . GLY A 1 181 ? 17.384 9.744 -2.674 1.00 82.44 181 GLY A N 1
ATOM 1378 C CA . GLY A 1 181 ? 18.079 10.063 -1.428 1.00 82.44 181 GLY A CA 1
ATOM 1379 C C . GLY A 1 181 ? 19.249 9.127 -1.130 1.00 82.44 181 GLY A C 1
ATOM 1380 O O . GLY A 1 181 ? 20.099 8.872 -1.980 1.00 82.44 181 GLY A O 1
ATOM 1381 N N . ALA A 1 182 ? 19.331 8.639 0.111 1.00 79.88 182 ALA A N 1
ATOM 1382 C CA . ALA A 1 182 ? 20.459 7.829 0.574 1.00 79.88 182 ALA A CA 1
ATOM 1383 C C . ALA A 1 182 ? 20.427 6.368 0.087 1.00 79.88 182 ALA A C 1
ATOM 1385 O O . ALA A 1 182 ? 21.444 5.673 0.212 1.00 79.88 182 ALA A O 1
ATOM 1386 N N . GLY A 1 183 ? 19.292 5.889 -0.431 1.00 83.88 183 GLY A N 1
ATOM 1387 C CA . GLY A 1 183 ? 19.151 4.547 -0.987 1.00 83.88 183 GLY A CA 1
ATOM 1388 C C . GLY A 1 183 ? 20.030 4.331 -2.218 1.00 83.88 183 GLY A C 1
ATOM 1389 O O . GLY A 1 183 ? 20.384 5.268 -2.939 1.00 83.88 183 GLY A O 1
ATOM 1390 N N . SER A 1 184 ? 20.409 3.083 -2.472 1.00 89.12 184 SER A N 1
ATOM 1391 C CA . SER A 1 184 ? 21.092 2.710 -3.709 1.00 89.12 184 SER A CA 1
ATOM 1392 C C . SER A 1 184 ? 20.896 1.235 -4.014 1.00 89.12 184 SER A C 1
ATOM 1394 O O . SER A 1 184 ? 20.742 0.413 -3.108 1.00 89.12 184 SER A O 1
ATOM 1396 N N . LEU A 1 185 ? 20.992 0.889 -5.296 1.00 89.31 185 LEU A N 1
ATOM 1397 C CA . LEU A 1 185 ? 21.011 -0.502 -5.732 1.00 89.31 185 LEU A CA 1
ATOM 1398 C C . LEU A 1 185 ? 22.109 -1.316 -5.029 1.00 89.31 185 LEU A C 1
ATOM 1400 O O . LEU A 1 185 ? 21.867 -2.446 -4.623 1.00 89.31 185 LEU A O 1
ATOM 1404 N N . ALA A 1 186 ? 23.303 -0.744 -4.840 1.00 90.62 186 ALA A N 1
ATOM 1405 C CA . ALA A 1 186 ? 24.410 -1.437 -4.181 1.00 90.62 186 ALA A CA 1
ATOM 1406 C C . ALA A 1 186 ? 24.089 -1.799 -2.720 1.00 90.62 186 ALA A C 1
ATOM 1408 O O . ALA A 1 186 ? 24.434 -2.890 -2.271 1.00 90.62 186 ALA A O 1
ATOM 1409 N N . LYS A 1 187 ? 23.400 -0.914 -1.981 1.00 93.25 187 LYS A N 1
ATOM 1410 C CA . LYS A 1 187 ? 22.940 -1.202 -0.612 1.00 93.25 187 LYS A CA 1
ATOM 1411 C C . LYS A 1 187 ? 21.880 -2.301 -0.601 1.00 93.25 187 LYS A C 1
ATOM 1413 O O . LYS A 1 187 ? 21.972 -3.217 0.213 1.00 93.25 187 LYS A O 1
ATOM 1418 N N . LEU A 1 188 ? 20.918 -2.227 -1.523 1.00 94.12 188 LEU A N 1
ATOM 1419 C CA . LEU A 1 188 ? 19.864 -3.231 -1.670 1.00 94.12 188 LEU A CA 1
ATOM 1420 C C . LEU A 1 188 ? 20.458 -4.615 -1.984 1.00 94.12 188 LEU A C 1
ATOM 1422 O O . LEU A 1 188 ? 20.142 -5.600 -1.318 1.00 94.12 188 LEU A O 1
ATOM 1426 N N . ALA A 1 189 ? 21.390 -4.671 -2.937 1.00 93.81 189 ALA A N 1
ATOM 1427 C CA . ALA A 1 189 ? 22.103 -5.885 -3.317 1.00 93.81 189 ALA A CA 1
ATOM 1428 C C . ALA A 1 189 ? 22.954 -6.448 -2.176 1.00 93.81 189 ALA A C 1
ATOM 1430 O O . ALA A 1 189 ? 22.860 -7.631 -1.875 1.00 93.81 189 ALA A O 1
ATOM 1431 N N . ALA A 1 190 ? 23.720 -5.613 -1.469 1.00 95.31 190 ALA A N 1
ATOM 1432 C CA . ALA A 1 190 ? 24.505 -6.064 -0.321 1.00 95.31 190 ALA A CA 1
ATOM 1433 C C . ALA A 1 190 ? 23.635 -6.666 0.799 1.00 95.31 190 ALA A C 1
ATOM 1435 O O . ALA A 1 190 ? 24.088 -7.561 1.511 1.00 95.31 190 ALA A O 1
ATOM 1436 N N . LYS A 1 191 ? 22.394 -6.187 0.954 1.00 96.12 191 LYS A N 1
ATOM 1437 C CA . LYS A 1 191 ? 21.441 -6.674 1.959 1.00 96.12 191 LYS A CA 1
ATOM 1438 C C . LYS A 1 191 ? 20.775 -7.989 1.551 1.00 96.12 191 LYS A C 1
ATOM 1440 O O . LYS A 1 191 ? 20.655 -8.886 2.383 1.00 96.12 191 LYS A O 1
ATOM 1445 N N . TYR A 1 192 ? 20.333 -8.105 0.299 1.00 95.94 192 TYR A N 1
ATOM 1446 C CA . TYR A 1 192 ? 19.466 -9.207 -0.137 1.00 95.94 192 TYR A CA 1
ATOM 1447 C C . TYR A 1 192 ? 20.132 -10.234 -1.050 1.00 95.94 192 TYR A C 1
ATOM 1449 O O . TYR A 1 192 ? 19.658 -11.367 -1.123 1.00 95.94 192 TYR A O 1
ATOM 1457 N N . ASP A 1 193 ? 21.247 -9.892 -1.687 1.00 93.94 193 ASP A N 1
ATOM 1458 C CA . ASP A 1 193 ? 22.039 -10.801 -2.514 1.00 93.94 193 ASP A CA 1
ATOM 1459 C C . ASP A 1 193 ? 23.557 -10.591 -2.322 1.00 93.94 193 ASP A C 1
ATOM 1461 O O . ASP A 1 193 ? 24.278 -10.223 -3.254 1.00 93.94 193 ASP A O 1
ATOM 1465 N N . PRO A 1 194 ? 24.070 -10.770 -1.087 1.00 94.31 194 PRO A N 1
ATOM 1466 C CA . PRO A 1 194 ? 25.454 -10.446 -0.761 1.00 94.31 194 PRO A CA 1
ATOM 1467 C C . PRO A 1 194 ? 26.444 -11.296 -1.565 1.00 94.31 194 PRO A C 1
ATOM 1469 O O . PRO A 1 194 ? 26.341 -12.520 -1.612 1.00 94.31 194 PRO A O 1
ATOM 1472 N N . GLY A 1 195 ? 27.454 -10.637 -2.140 1.00 89.19 195 GLY A N 1
ATOM 1473 C CA . GLY A 1 195 ? 28.530 -11.286 -2.895 1.00 89.19 195 GLY A CA 1
ATOM 1474 C C . GLY A 1 195 ? 28.216 -11.558 -4.369 1.00 89.19 195 GLY A C 1
ATOM 1475 O O . GLY A 1 195 ? 29.094 -12.049 -5.075 1.00 89.19 195 GLY A O 1
ATOM 1476 N N . ALA A 1 196 ? 27.013 -11.226 -4.848 1.00 85.38 196 ALA A N 1
ATOM 1477 C CA . ALA A 1 196 ? 26.681 -11.314 -6.264 1.00 85.38 196 ALA A CA 1
ATOM 1478 C C . ALA A 1 196 ? 27.316 -10.158 -7.056 1.00 85.38 196 ALA A C 1
ATOM 1480 O O . ALA A 1 196 ? 27.111 -8.986 -6.744 1.00 85.38 196 ALA A O 1
ATOM 1481 N N . GLU A 1 197 ? 28.061 -10.487 -8.113 1.00 81.06 197 GLU A N 1
ATOM 1482 C CA . GLU A 1 197 ? 28.557 -9.502 -9.088 1.00 81.06 197 GLU A CA 1
ATOM 1483 C C . GLU A 1 197 ? 27.404 -8.919 -9.926 1.00 81.06 197 GLU A C 1
ATOM 1485 O O . GLU A 1 197 ? 27.385 -7.732 -10.257 1.00 81.06 197 GLU A O 1
ATOM 1490 N N . HIS A 1 198 ? 26.397 -9.752 -10.204 1.00 83.19 198 HIS A N 1
ATOM 1491 C CA . HIS A 1 198 ? 25.153 -9.389 -10.873 1.00 83.19 198 HIS A CA 1
ATOM 1492 C C . HIS A 1 198 ? 23.973 -9.833 -10.000 1.00 83.19 198 HIS A C 1
ATOM 1494 O O . HIS A 1 198 ? 23.639 -11.018 -10.014 1.00 83.19 198 HIS A O 1
ATOM 1500 N N . PRO A 1 199 ? 23.378 -8.918 -9.214 1.00 86.69 199 PRO A N 1
ATOM 1501 C CA . PRO A 1 199 ? 22.292 -9.254 -8.301 1.00 86.69 199 PRO A CA 1
ATOM 1502 C C . PRO A 1 199 ? 21.085 -9.862 -9.020 1.00 86.69 199 PRO A C 1
ATOM 1504 O O . PRO A 1 199 ? 20.666 -9.365 -10.070 1.00 86.69 199 PRO A O 1
ATOM 1507 N N . ASP A 1 200 ? 20.507 -10.907 -8.432 1.00 88.56 200 ASP A N 1
ATOM 1508 C CA . ASP A 1 200 ? 19.306 -11.558 -8.954 1.00 88.56 200 ASP A CA 1
ATOM 1509 C C . ASP A 1 200 ? 18.062 -10.685 -8.717 1.00 88.56 200 ASP A C 1
ATOM 1511 O O . ASP A 1 200 ? 17.675 -10.409 -7.579 1.00 88.56 200 ASP A O 1
ATOM 1515 N N . ALA A 1 201 ? 17.430 -10.234 -9.804 1.00 87.25 201 ALA A N 1
ATOM 1516 C CA . ALA A 1 201 ? 16.306 -9.300 -9.759 1.00 87.25 201 ALA A CA 1
ATOM 1517 C C . ALA A 1 201 ? 15.110 -9.854 -8.978 1.00 87.25 201 ALA A C 1
ATOM 1519 O O . ALA A 1 201 ? 14.534 -9.150 -8.146 1.00 87.25 201 ALA A O 1
ATOM 1520 N N . SER A 1 202 ? 14.767 -11.123 -9.206 1.00 88.19 202 SER A N 1
ATOM 1521 C CA . SER A 1 202 ? 13.665 -11.778 -8.514 1.00 88.19 202 SER A CA 1
ATOM 1522 C C . SER A 1 202 ? 13.971 -11.875 -7.019 1.00 88.19 202 SER A C 1
ATOM 1524 O O . SER A 1 202 ? 13.111 -11.570 -6.195 1.00 88.19 202 SER A O 1
ATOM 1526 N N . LYS A 1 203 ? 15.201 -12.217 -6.627 1.00 91.19 203 LYS A N 1
ATOM 1527 C CA . LYS A 1 203 ? 15.621 -12.260 -5.222 1.00 91.19 203 LYS A CA 1
ATOM 1528 C C . LYS A 1 203 ? 15.546 -10.885 -4.566 1.00 91.19 203 LYS A C 1
ATOM 1530 O O . LYS A 1 203 ? 15.013 -10.791 -3.459 1.00 91.19 203 LYS A O 1
ATOM 1535 N N . LEU A 1 204 ? 16.032 -9.835 -5.237 1.00 93.31 204 LEU A N 1
ATOM 1536 C CA . LEU A 1 204 ? 15.923 -8.458 -4.748 1.00 93.31 204 LEU A CA 1
ATOM 1537 C C . LEU A 1 204 ? 14.459 -8.066 -4.534 1.00 93.31 204 LEU A C 1
ATOM 1539 O O . LEU A 1 204 ? 14.118 -7.598 -3.450 1.00 93.31 204 LEU A O 1
ATOM 1543 N N . TRP A 1 205 ? 13.598 -8.308 -5.526 1.00 94.38 205 TRP A N 1
ATOM 1544 C CA . TRP A 1 205 ? 12.171 -7.997 -5.451 1.00 94.38 205 TRP A CA 1
ATOM 1545 C C . TRP A 1 205 ? 11.490 -8.699 -4.274 1.00 94.38 205 TRP A C 1
ATOM 1547 O O . TRP A 1 205 ? 10.950 -8.038 -3.389 1.00 94.38 205 TRP A O 1
ATOM 1557 N N . HIS A 1 206 ? 11.562 -10.032 -4.216 1.00 94.88 206 HIS A N 1
ATOM 1558 C CA . HIS A 1 206 ? 10.837 -10.805 -3.207 1.00 94.88 206 HIS A CA 1
ATOM 1559 C C . HIS A 1 206 ? 11.312 -10.477 -1.785 1.00 94.88 206 HIS A C 1
ATOM 1561 O O . HIS A 1 206 ? 10.495 -10.391 -0.868 1.00 94.88 206 HIS A O 1
ATOM 1567 N N . LYS A 1 207 ? 12.620 -10.260 -1.585 1.00 97.12 207 LYS A N 1
ATOM 1568 C CA . LYS A 1 207 ? 13.177 -9.943 -0.263 1.00 97.12 207 LYS A CA 1
ATOM 1569 C C . LYS A 1 207 ? 12.900 -8.507 0.179 1.00 97.12 207 LYS A C 1
ATOM 1571 O O . LYS A 1 207 ? 12.624 -8.291 1.360 1.00 97.12 207 LYS A O 1
ATOM 1576 N N . ALA A 1 208 ? 12.944 -7.545 -0.741 1.00 96.69 208 ALA A N 1
ATOM 1577 C CA . ALA A 1 208 ? 12.581 -6.164 -0.443 1.00 96.69 208 ALA A CA 1
ATOM 1578 C C . ALA A 1 208 ? 11.076 -6.030 -0.164 1.00 96.69 208 ALA A C 1
ATOM 1580 O O . ALA A 1 208 ? 10.696 -5.376 0.803 1.00 96.69 208 ALA A O 1
ATOM 1581 N N . LEU A 1 209 ? 10.223 -6.721 -0.931 1.00 97.56 209 LEU A N 1
ATOM 1582 C CA . LEU A 1 209 ? 8.780 -6.788 -0.687 1.00 97.56 209 LEU A CA 1
ATOM 1583 C C . LEU A 1 209 ? 8.466 -7.396 0.690 1.00 97.56 209 LEU A C 1
ATOM 1585 O O . LEU A 1 209 ? 7.711 -6.808 1.459 1.00 97.56 209 LEU A O 1
ATOM 1589 N N . GLU A 1 210 ? 9.076 -8.536 1.035 1.00 97.75 210 GLU A N 1
ATOM 1590 C CA . GLU A 1 210 ? 8.915 -9.186 2.346 1.00 97.75 210 GLU A CA 1
ATOM 1591 C C . GLU A 1 210 ? 9.287 -8.233 3.497 1.00 97.75 210 GLU A C 1
ATOM 1593 O O . GLU A 1 210 ? 8.531 -8.069 4.460 1.00 97.75 210 GLU A O 1
ATOM 1598 N N . ALA A 1 211 ? 10.435 -7.560 3.378 1.00 97.81 211 ALA A N 1
ATOM 1599 C CA . ALA A 1 211 ? 10.899 -6.608 4.378 1.00 97.81 211 ALA A CA 1
ATOM 1600 C C . ALA A 1 211 ? 10.008 -5.359 4.468 1.00 97.81 211 ALA A C 1
ATOM 1602 O O . ALA A 1 211 ? 9.699 -4.923 5.579 1.00 97.81 211 ALA A O 1
ATOM 1603 N N . HIS A 1 212 ? 9.564 -4.815 3.330 1.00 97.38 212 HIS A N 1
ATOM 1604 C CA . HIS A 1 212 ? 8.615 -3.706 3.278 1.00 97.38 212 HIS A CA 1
ATOM 1605 C C . HIS A 1 212 ? 7.311 -4.080 3.983 1.00 97.38 212 HIS A C 1
ATOM 1607 O O . HIS A 1 212 ? 6.916 -3.373 4.903 1.00 97.38 212 HIS A O 1
ATOM 1613 N N . VAL A 1 213 ? 6.681 -5.208 3.636 1.00 96.62 213 VAL A N 1
ATOM 1614 C CA . VAL A 1 213 ? 5.403 -5.637 4.235 1.00 96.62 213 VAL A CA 1
ATOM 1615 C C . VAL A 1 213 ? 5.539 -5.838 5.746 1.00 96.62 213 VAL A C 1
ATOM 1617 O O . VAL A 1 213 ? 4.664 -5.433 6.515 1.00 96.62 213 VAL A O 1
ATOM 1620 N N . SER A 1 214 ? 6.654 -6.415 6.204 1.00 95.94 214 SER A N 1
ATOM 1621 C CA . SER A 1 214 ? 6.929 -6.547 7.638 1.00 95.94 214 SER A CA 1
ATOM 1622 C C . SER A 1 214 ? 7.054 -5.180 8.329 1.00 95.94 214 SER A C 1
ATOM 1624 O O . SER A 1 214 ? 6.473 -4.964 9.400 1.00 95.94 214 SER A O 1
ATOM 1626 N N . ALA A 1 215 ? 7.798 -4.245 7.731 1.00 95.44 215 ALA A N 1
ATOM 1627 C CA . ALA A 1 215 ? 7.963 -2.891 8.257 1.00 95.44 215 ALA A CA 1
ATOM 1628 C C . ALA A 1 215 ? 6.642 -2.103 8.230 1.00 95.44 215 ALA A C 1
ATOM 1630 O O . ALA A 1 215 ? 6.308 -1.439 9.211 1.00 95.44 215 ALA A O 1
ATOM 1631 N N . HIS A 1 216 ? 5.856 -2.245 7.162 1.00 94.56 216 HIS A N 1
ATOM 1632 C CA . HIS A 1 216 ? 4.540 -1.645 6.979 1.00 94.56 216 HIS A CA 1
ATOM 1633 C C . HIS A 1 216 ? 3.567 -2.084 8.071 1.00 94.56 216 HIS A C 1
ATOM 1635 O O . HIS A 1 216 ? 3.046 -1.246 8.806 1.00 94.56 216 HIS A O 1
ATOM 1641 N N . ARG A 1 217 ? 3.384 -3.396 8.268 1.00 92.50 217 ARG A N 1
ATOM 1642 C CA . ARG A 1 217 ? 2.484 -3.927 9.308 1.00 92.50 217 ARG A CA 1
ATOM 1643 C C . ARG A 1 217 ? 2.899 -3.488 10.711 1.00 92.50 217 ARG A C 1
ATOM 1645 O O . ARG A 1 217 ? 2.049 -3.095 11.511 1.00 92.50 217 ARG A O 1
ATOM 1652 N N . THR A 1 218 ? 4.206 -3.473 10.987 1.00 91.25 218 THR A N 1
ATOM 1653 C CA . THR A 1 218 ? 4.754 -2.943 12.249 1.00 91.25 218 THR A CA 1
ATOM 1654 C C . THR A 1 218 ? 4.403 -1.464 12.412 1.00 91.25 218 THR A C 1
ATOM 1656 O O . THR A 1 218 ? 3.886 -1.047 13.449 1.00 91.25 218 THR A O 1
ATOM 1659 N N . ARG A 1 219 ? 4.613 -0.665 11.362 1.00 89.25 219 ARG A N 1
ATOM 1660 C CA . ARG A 1 219 ? 4.324 0.771 11.340 1.00 89.25 219 ARG A CA 1
ATOM 1661 C C . ARG A 1 219 ? 2.832 1.074 11.442 1.00 89.25 219 ARG A C 1
ATOM 1663 O O . ARG A 1 219 ? 2.486 2.081 12.055 1.00 89.25 219 ARG A O 1
ATOM 1670 N N . MET A 1 220 ? 1.957 0.209 10.931 1.00 88.69 220 MET A N 1
ATOM 1671 C CA . MET A 1 220 ? 0.495 0.293 11.047 1.00 88.69 220 MET A CA 1
ATOM 1672 C C . MET A 1 220 ? -0.048 -0.204 12.395 1.00 88.69 220 MET A C 1
ATOM 1674 O O . MET A 1 220 ? -1.216 0.031 12.712 1.00 88.69 220 MET A O 1
ATOM 1678 N N . GLY A 1 221 ? 0.795 -0.804 13.243 1.00 85.00 221 GLY A N 1
ATOM 1679 C CA . GLY A 1 221 ? 0.485 -1.105 14.644 1.00 85.00 221 GLY A CA 1
ATOM 1680 C C . GLY A 1 221 ? -0.585 -2.175 14.859 1.00 85.00 221 GLY A C 1
ATOM 1681 O O . GLY A 1 221 ? -1.173 -2.214 15.933 1.00 85.00 221 GLY A O 1
ATOM 1682 N N . GLY A 1 222 ? -0.875 -3.001 13.846 1.00 84.81 222 GLY A N 1
ATOM 16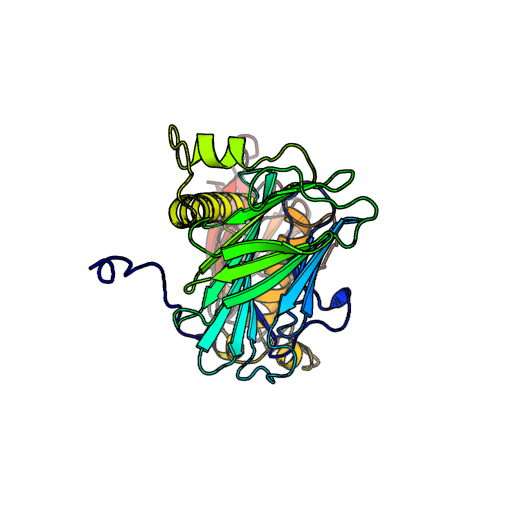83 C CA . GLY A 1 222 ? -1.726 -4.191 13.975 1.00 84.81 222 GLY A CA 1
ATOM 1684 C C . GLY A 1 222 ? -3.169 -3.947 14.436 1.00 84.81 222 GLY A C 1
ATOM 1685 O O . GLY A 1 222 ? -3.792 -4.873 14.955 1.00 84.81 222 GLY A O 1
ATOM 1686 N N . CYS A 1 223 ? -3.690 -2.724 14.295 1.00 89.00 223 CYS A N 1
ATOM 1687 C CA . CYS A 1 223 ? -5.088 -2.424 14.597 1.00 89.00 223 CYS A CA 1
ATOM 1688 C C . CYS A 1 223 ? -5.988 -3.052 13.536 1.00 89.00 223 CYS A C 1
ATOM 1690 O O . CYS A 1 223 ? -5.870 -2.723 12.357 1.00 89.00 223 CYS A O 1
ATOM 1692 N N . VAL A 1 224 ? -6.908 -3.902 13.974 1.00 91.62 224 VAL A N 1
ATOM 1693 C CA . VAL A 1 224 ? -7.888 -4.578 13.122 1.00 91.62 224 VAL A CA 1
ATOM 1694 C C . VAL A 1 224 ? -9.273 -4.176 13.597 1.00 91.62 224 VAL A C 1
ATOM 1696 O O . VAL A 1 224 ? -9.539 -4.195 14.796 1.00 91.62 224 VAL A O 1
ATOM 1699 N N . ILE A 1 225 ? -10.147 -3.804 12.668 1.00 93.00 225 ILE A N 1
ATOM 1700 C CA . ILE A 1 225 ? -11.550 -3.488 12.935 1.00 93.00 225 ILE A CA 1
ATOM 1701 C C . ILE A 1 225 ? -12.378 -4.370 12.004 1.00 93.00 225 ILE A C 1
ATOM 1703 O O . ILE A 1 225 ? -12.139 -4.378 10.799 1.00 93.00 225 ILE A O 1
ATOM 1707 N N . ASP A 1 226 ? -13.335 -5.104 12.557 1.00 94.38 226 ASP A N 1
ATOM 1708 C CA . ASP A 1 226 ? -14.286 -5.914 11.803 1.00 94.38 226 ASP A CA 1
ATOM 1709 C C . ASP A 1 226 ? -15.708 -5.532 12.212 1.00 94.38 226 ASP A C 1
ATOM 1711 O O . ASP A 1 226 ? -16.120 -5.756 13.350 1.00 94.38 226 ASP A O 1
ATOM 1715 N N . LEU A 1 227 ? -16.435 -4.930 11.272 1.00 92.62 227 LEU A N 1
ATOM 1716 C CA . LEU A 1 227 ? -17.841 -4.545 11.408 1.00 92.62 227 LEU A CA 1
ATOM 1717 C C . LEU A 1 227 ? -18.745 -5.373 10.472 1.00 92.62 227 LEU A C 1
ATOM 1719 O O . LEU A 1 227 ? -19.909 -5.028 10.277 1.00 92.62 227 LEU A O 1
ATOM 1723 N N . GLY A 1 228 ? -18.205 -6.426 9.841 1.00 89.06 228 GLY A N 1
ATOM 1724 C CA . GLY A 1 228 ? -18.860 -7.145 8.748 1.00 89.06 228 GLY A CA 1
ATOM 1725 C C . GLY A 1 228 ? -18.968 -6.331 7.449 1.00 89.06 228 GLY A C 1
ATOM 1726 O O . GLY A 1 228 ? -18.305 -5.310 7.266 1.00 89.06 228 GLY A O 1
ATOM 1727 N N . GLY A 1 229 ? -19.804 -6.800 6.516 1.00 84.06 229 GLY A N 1
ATOM 1728 C CA . GLY A 1 229 ? -20.056 -6.118 5.236 1.00 84.06 229 GLY A CA 1
ATOM 1729 C C . GLY A 1 229 ? -18.953 -6.287 4.184 1.00 84.06 229 GLY A C 1
ATOM 1730 O O . GLY A 1 229 ? -18.866 -5.502 3.238 1.00 84.06 229 GLY A O 1
ATOM 1731 N N . HIS A 1 230 ? -18.087 -7.295 4.338 1.00 82.88 230 HIS A N 1
ATOM 1732 C CA . HIS A 1 230 ? -16.941 -7.546 3.452 1.00 82.88 230 HIS A CA 1
ATOM 1733 C C . HIS A 1 230 ? -17.353 -7.843 2.004 1.00 82.88 230 HIS A C 1
ATOM 1735 O O . HIS A 1 230 ? -16.583 -7.593 1.080 1.00 82.88 230 HIS A O 1
ATOM 1741 N N . GLU A 1 231 ? -18.578 -8.316 1.772 1.00 84.75 231 GLU A N 1
ATOM 1742 C CA . GLU A 1 231 ? -19.123 -8.571 0.437 1.00 84.75 231 GLU A CA 1
ATOM 1743 C C . GLU A 1 231 ? -19.185 -7.313 -0.444 1.00 84.75 231 GLU A C 1
ATOM 1745 O O . GLU A 1 231 ? -19.073 -7.407 -1.669 1.00 84.75 231 GLU A O 1
ATOM 1750 N N . ALA A 1 232 ? -19.300 -6.125 0.162 1.00 86.44 232 ALA A N 1
ATOM 1751 C CA . ALA A 1 232 ? -19.300 -4.859 -0.564 1.00 86.44 232 ALA A CA 1
ATOM 1752 C C . ALA A 1 232 ? -17.938 -4.546 -1.207 1.00 86.44 232 ALA A C 1
ATOM 1754 O O . ALA A 1 232 ? -17.893 -3.789 -2.179 1.00 86.44 232 ALA A O 1
ATOM 1755 N N . ALA A 1 233 ? -16.843 -5.165 -0.740 1.00 88.06 233 ALA A N 1
ATOM 1756 C CA . ALA A 1 233 ? -15.507 -4.997 -1.315 1.00 88.06 233 ALA A CA 1
ATOM 1757 C C . ALA A 1 233 ? -15.430 -5.435 -2.789 1.00 88.06 233 ALA A C 1
ATOM 1759 O O . ALA A 1 233 ? -14.577 -4.951 -3.527 1.00 88.06 233 ALA A O 1
ATOM 1760 N N . ALA A 1 234 ? -16.366 -6.274 -3.254 1.00 89.56 234 ALA A N 1
ATOM 1761 C CA . ALA A 1 234 ? -16.475 -6.671 -4.657 1.00 89.56 234 ALA A CA 1
ATOM 1762 C C . ALA A 1 234 ? -16.852 -5.523 -5.615 1.00 89.56 234 ALA A C 1
ATOM 1764 O O . ALA A 1 234 ? -16.759 -5.707 -6.829 1.00 89.56 234 ALA A O 1
ATOM 1765 N N . LYS A 1 235 ? -17.285 -4.359 -5.108 1.00 92.56 235 LYS A N 1
ATOM 1766 C CA . LYS A 1 235 ? -17.546 -3.151 -5.908 1.00 92.56 235 LYS A CA 1
ATOM 1767 C C . LYS A 1 235 ? -16.375 -2.164 -5.832 1.00 92.56 235 LYS A C 1
ATOM 1769 O O . LYS A 1 235 ? -15.760 -2.064 -4.768 1.00 92.56 235 LYS A O 1
ATOM 1774 N N . PRO A 1 236 ? -16.108 -1.399 -6.907 1.00 94.50 236 PRO A N 1
ATOM 1775 C CA . PRO A 1 236 ? -15.107 -0.339 -6.895 1.00 94.50 236 PRO A CA 1
ATOM 1776 C C . PRO A 1 236 ? -15.300 0.663 -5.761 1.00 94.50 236 PRO A C 1
ATOM 1778 O O . PRO A 1 236 ? -16.430 1.009 -5.403 1.00 94.50 236 PRO A O 1
ATOM 1781 N N . THR A 1 237 ? -14.200 1.188 -5.226 1.00 94.56 237 THR A N 1
ATOM 1782 C CA . THR A 1 237 ? -14.244 2.155 -4.125 1.00 94.56 237 THR A CA 1
ATOM 1783 C C . THR A 1 237 ? -14.976 3.441 -4.517 1.00 94.56 237 THR A C 1
ATOM 1785 O O . THR A 1 237 ? -15.742 3.970 -3.716 1.00 94.56 237 THR A O 1
ATOM 1788 N N . ASP A 1 238 ? -14.822 3.927 -5.750 1.00 92.06 238 ASP A N 1
ATOM 1789 C CA . ASP A 1 238 ? -15.546 5.106 -6.246 1.00 92.06 238 ASP A CA 1
ATOM 1790 C C . ASP A 1 238 ? -17.058 4.875 -6.357 1.00 92.06 238 ASP A C 1
ATOM 1792 O O . ASP A 1 238 ? -17.840 5.788 -6.093 1.00 92.06 238 ASP A O 1
ATOM 1796 N N . GLU A 1 239 ? -17.497 3.666 -6.712 1.00 93.00 239 GLU A N 1
ATOM 1797 C CA . GLU A 1 239 ? -18.920 3.321 -6.710 1.00 93.00 239 GLU A CA 1
ATOM 1798 C C . GLU A 1 239 ? -19.490 3.260 -5.293 1.00 93.00 239 GLU A C 1
ATOM 1800 O O . GLU A 1 239 ? -20.577 3.786 -5.050 1.00 93.00 239 GLU A O 1
ATOM 1805 N N . ARG A 1 240 ? -18.747 2.673 -4.347 1.00 92.44 240 ARG A N 1
ATOM 1806 C CA . ARG A 1 240 ? -19.155 2.592 -2.936 1.00 92.44 240 ARG A CA 1
ATOM 1807 C C . ARG A 1 240 ? -19.282 3.982 -2.301 1.00 92.44 240 ARG A C 1
ATOM 1809 O O . ARG A 1 240 ? -20.254 4.249 -1.599 1.00 92.44 240 ARG A O 1
ATOM 1816 N N . LEU A 1 241 ? -18.364 4.899 -2.623 1.00 89.69 241 LEU A N 1
ATOM 1817 C CA . LEU A 1 241 ? -18.359 6.279 -2.113 1.00 89.69 241 LEU A CA 1
ATOM 1818 C C . LEU A 1 241 ? -19.534 7.143 -2.609 1.00 89.69 241 LEU A C 1
ATOM 1820 O O . LEU A 1 241 ? -19.843 8.154 -1.980 1.00 89.69 241 LEU A O 1
ATOM 1824 N N . LYS A 1 242 ? -20.209 6.774 -3.709 1.00 88.75 242 LYS A N 1
ATOM 1825 C CA . LYS A 1 242 ? -21.364 7.532 -4.239 1.00 88.75 242 LYS A CA 1
ATOM 1826 C C . LYS A 1 242 ? -22.621 7.413 -3.367 1.00 88.75 242 LYS A C 1
ATOM 1828 O O . LYS A 1 242 ? -23.543 8.211 -3.533 1.00 88.75 242 LYS A O 1
ATOM 1833 N N . ALA A 1 243 ? -22.687 6.443 -2.454 1.00 81.31 243 ALA A N 1
ATOM 1834 C CA . ALA A 1 243 ? -23.806 6.313 -1.524 1.00 81.31 243 ALA A CA 1
ATOM 1835 C C . ALA A 1 243 ? -23.745 7.403 -0.437 1.00 81.31 243 ALA A C 1
ATOM 1837 O O . ALA A 1 243 ? -22.724 7.586 0.216 1.00 81.31 243 ALA A O 1
ATOM 1838 N N . SER A 1 244 ? -24.849 8.115 -0.196 1.00 62.25 244 SER A N 1
ATOM 1839 C CA . SER A 1 244 ? -24.890 9.283 0.705 1.00 62.25 244 SER A CA 1
ATOM 1840 C C . SER A 1 244 ? -24.644 8.981 2.192 1.00 62.25 244 SER A C 1
ATOM 1842 O O . SER A 1 244 ? -24.460 9.909 2.973 1.00 62.25 244 SER A O 1
ATOM 1844 N N . ASN A 1 245 ? -24.669 7.713 2.597 1.00 76.12 245 ASN A N 1
ATOM 1845 C CA . ASN A 1 245 ? -24.519 7.254 3.980 1.00 76.12 245 ASN A CA 1
ATOM 1846 C C . ASN A 1 245 ? -23.595 6.031 4.092 1.00 76.12 245 ASN A C 1
ATOM 1848 O O . ASN A 1 245 ? -23.800 5.161 4.940 1.00 76.12 245 ASN A O 1
ATOM 1852 N N . TRP A 1 246 ? -22.583 5.943 3.223 1.00 78.69 246 TRP A N 1
ATOM 1853 C CA . TRP A 1 246 ? -21.643 4.819 3.213 1.00 78.69 246 TRP A CA 1
ATOM 1854 C C . TRP A 1 246 ? -20.962 4.599 4.573 1.00 78.69 246 TRP A C 1
ATOM 1856 O O . TRP A 1 246 ? -20.650 3.467 4.916 1.00 78.69 246 TRP A O 1
ATOM 1866 N N . GLN A 1 247 ? -20.803 5.648 5.388 1.00 76.75 247 GLN A N 1
ATOM 1867 C CA . GLN A 1 247 ? -20.204 5.564 6.722 1.00 76.75 247 GLN A CA 1
ATOM 1868 C C . GLN A 1 247 ? -21.003 4.696 7.703 1.00 76.75 247 GLN A C 1
ATOM 1870 O O . GLN A 1 247 ? -20.439 4.282 8.707 1.00 76.75 247 GLN A O 1
ATOM 1875 N N . THR A 1 248 ? -22.290 4.443 7.461 1.00 73.75 248 THR A N 1
ATOM 1876 C CA . THR A 1 248 ? -23.121 3.565 8.306 1.00 73.75 248 THR A CA 1
ATOM 1877 C C . THR A 1 248 ? -23.607 2.344 7.534 1.00 73.75 248 THR A C 1
ATOM 1879 O O . THR A 1 248 ? -23.526 1.230 8.043 1.00 73.75 248 THR A O 1
ATOM 1882 N N . ASN A 1 249 ? -24.037 2.531 6.283 1.00 83.56 249 ASN A N 1
ATOM 1883 C CA . ASN A 1 249 ? -24.656 1.483 5.467 1.00 83.56 249 ASN A CA 1
ATOM 1884 C C . ASN A 1 249 ? -23.661 0.577 4.733 1.00 83.56 249 ASN A C 1
ATOM 1886 O O . ASN A 1 249 ? -24.063 -0.465 4.221 1.00 83.56 249 ASN A O 1
ATOM 1890 N N . ASP A 1 250 ? -22.387 0.962 4.667 1.00 90.38 250 ASP A N 1
ATOM 1891 C CA . ASP A 1 250 ? -21.296 0.115 4.188 1.00 90.38 250 ASP A CA 1
ATOM 1892 C C . ASP A 1 250 ? -20.223 0.041 5.291 1.00 90.38 250 ASP A C 1
ATOM 1894 O O . ASP A 1 250 ? -19.223 0.765 5.241 1.00 90.38 250 ASP A O 1
ATOM 1898 N N . PRO A 1 251 ? -20.429 -0.799 6.330 1.00 90.25 251 PRO A N 1
ATOM 1899 C CA . PRO A 1 251 ? -19.489 -0.920 7.444 1.00 90.25 251 PRO A CA 1
ATOM 1900 C C . PRO A 1 251 ? -18.075 -1.277 6.976 1.00 90.25 251 PRO A C 1
ATOM 1902 O O . PRO A 1 251 ? -17.098 -0.753 7.508 1.00 90.25 251 PRO A O 1
ATOM 1905 N N . GLY A 1 252 ? -17.956 -2.088 5.920 1.00 90.94 252 GLY A N 1
ATOM 1906 C CA . GLY A 1 252 ? -16.675 -2.407 5.299 1.00 90.94 252 GLY A CA 1
ATOM 1907 C C . GLY A 1 252 ? -15.977 -1.176 4.710 1.00 90.94 252 GLY A C 1
ATOM 1908 O O . GLY A 1 252 ? -14.763 -1.047 4.836 1.00 90.94 252 GLY A O 1
ATOM 1909 N N . LEU A 1 253 ? -16.710 -0.244 4.087 1.00 91.50 253 LEU A N 1
ATOM 1910 C CA . LEU A 1 253 ? -16.128 0.993 3.549 1.00 91.50 253 LEU A CA 1
ATOM 1911 C C . LEU A 1 253 ? -15.787 1.966 4.676 1.00 91.50 253 LEU A C 1
ATOM 1913 O O . LEU A 1 253 ? -14.750 2.619 4.612 1.00 91.50 253 LEU A O 1
ATOM 1917 N N . ALA A 1 254 ? -16.621 2.032 5.719 1.00 90.69 254 ALA A N 1
ATOM 1918 C CA . ALA A 1 254 ? -16.324 2.774 6.941 1.00 90.69 254 ALA A CA 1
ATOM 1919 C C . ALA A 1 254 ? -14.969 2.344 7.522 1.00 90.69 254 ALA A C 1
ATOM 1921 O O . ALA A 1 254 ? -14.092 3.187 7.718 1.00 90.69 254 ALA A O 1
ATOM 1922 N N . VAL A 1 255 ? -14.760 1.033 7.694 1.00 91.75 255 VAL A N 1
ATOM 1923 C CA . VAL A 1 255 ? -13.475 0.469 8.131 1.00 91.75 255 VAL A CA 1
ATOM 1924 C C . VAL A 1 255 ? -12.356 0.786 7.145 1.00 91.75 255 VAL A C 1
ATOM 1926 O O . VAL A 1 255 ? -11.304 1.255 7.570 1.00 91.75 255 VAL A O 1
ATOM 1929 N N . LEU A 1 256 ? -12.557 0.575 5.841 1.00 92.31 256 LEU A N 1
ATOM 1930 C CA . LEU A 1 256 ? -11.526 0.834 4.832 1.00 92.31 256 LEU A CA 1
ATOM 1931 C C . LEU A 1 256 ? -11.041 2.292 4.877 1.00 92.31 256 LEU A C 1
ATOM 1933 O O . LEU A 1 256 ? -9.841 2.550 4.837 1.00 92.31 256 LEU A O 1
ATOM 1937 N N . MET A 1 257 ? -11.961 3.247 5.011 1.00 90.69 257 MET A N 1
ATOM 1938 C CA . MET A 1 257 ? -11.630 4.671 5.078 1.00 90.69 257 MET A CA 1
ATOM 1939 C C . MET A 1 257 ? -10.997 5.070 6.418 1.00 90.69 257 MET A C 1
ATOM 1941 O O . MET A 1 257 ? -10.146 5.960 6.435 1.00 90.69 257 MET A O 1
ATOM 1945 N N . ASP A 1 258 ? -11.340 4.391 7.520 1.00 89.38 258 ASP A N 1
ATOM 1946 C CA . ASP A 1 258 ? -10.613 4.503 8.793 1.00 89.38 258 ASP A CA 1
ATOM 1947 C C . ASP A 1 258 ? -9.161 4.043 8.644 1.00 89.38 258 ASP A C 1
ATOM 1949 O O . ASP A 1 258 ? -8.230 4.797 8.937 1.00 89.38 258 ASP A O 1
ATOM 1953 N N . GLN A 1 259 ? -8.958 2.847 8.086 1.00 90.56 259 GLN A N 1
ATOM 1954 C CA . GLN A 1 259 ? -7.626 2.311 7.821 1.00 90.56 259 GLN A CA 1
ATOM 1955 C C . GLN A 1 259 ? -6.839 3.202 6.860 1.00 90.56 259 GLN A C 1
ATOM 1957 O O . GLN A 1 259 ? -5.640 3.401 7.061 1.00 90.56 259 GLN A O 1
ATOM 1962 N N . TYR A 1 260 ? -7.500 3.809 5.873 1.00 91.81 260 TYR A N 1
ATOM 1963 C CA . TYR A 1 260 ? -6.849 4.733 4.952 1.00 91.81 260 TYR A CA 1
ATOM 1964 C C . TYR A 1 260 ? -6.410 6.023 5.652 1.00 91.81 260 TYR A C 1
ATOM 1966 O O . TYR A 1 260 ? -5.294 6.494 5.439 1.00 91.81 260 TYR A O 1
ATOM 1974 N N . GLY A 1 261 ? -7.229 6.569 6.555 1.00 88.25 261 GLY A N 1
ATOM 1975 C CA . GLY A 1 261 ? -6.839 7.716 7.376 1.00 88.25 261 GLY A CA 1
ATOM 1976 C C . GLY A 1 261 ? -5.622 7.434 8.259 1.00 88.25 261 GLY A C 1
ATOM 1977 O O . GLY A 1 261 ? -4.709 8.263 8.350 1.00 88.25 261 GLY A O 1
ATOM 1978 N N . ARG A 1 262 ? -5.561 6.231 8.841 1.00 88.19 262 ARG A N 1
ATOM 1979 C CA . ARG A 1 262 ? -4.404 5.754 9.614 1.00 88.19 262 ARG A CA 1
ATOM 1980 C C . ARG A 1 262 ? -3.168 5.580 8.731 1.00 88.19 262 ARG A C 1
ATOM 1982 O O . ARG A 1 262 ? -2.083 6.001 9.128 1.00 88.19 262 ARG A O 1
ATOM 1989 N N . TYR A 1 263 ? -3.335 4.995 7.543 1.00 91.19 263 TYR A N 1
ATOM 1990 C CA . TYR A 1 263 ? -2.282 4.810 6.541 1.00 91.19 263 TYR A CA 1
ATOM 1991 C C . TYR A 1 263 ? -1.661 6.153 6.156 1.00 91.19 263 TYR A C 1
ATOM 1993 O O . TYR A 1 263 ? -0.448 6.331 6.277 1.00 91.19 263 TYR A O 1
ATOM 2001 N N . LEU A 1 264 ? -2.498 7.132 5.800 1.00 89.56 264 LEU A N 1
ATOM 2002 C CA . LEU A 1 264 ? -2.048 8.482 5.483 1.00 89.56 264 LEU A CA 1
ATOM 2003 C C . LEU A 1 264 ? -1.290 9.073 6.673 1.00 89.56 264 LEU A C 1
ATOM 2005 O O . LEU A 1 264 ? -0.109 9.362 6.558 1.00 89.56 264 LEU A O 1
ATOM 2009 N N . THR A 1 265 ? -1.897 9.122 7.857 1.00 85.38 265 THR A N 1
ATOM 2010 C CA . THR A 1 265 ? -1.265 9.699 9.057 1.00 85.38 265 THR A CA 1
ATOM 2011 C C . THR A 1 265 ? 0.099 9.079 9.389 1.00 85.38 265 THR A C 1
ATOM 2013 O O . THR A 1 265 ? 1.019 9.784 9.808 1.00 85.38 265 THR A O 1
ATOM 2016 N N . ARG A 1 266 ? 0.251 7.761 9.216 1.00 87.19 266 ARG A N 1
ATOM 2017 C CA . ARG A 1 266 ? 1.464 7.022 9.598 1.00 87.19 266 ARG A CA 1
ATOM 2018 C C . ARG A 1 266 ? 2.561 7.045 8.536 1.00 87.19 266 ARG A C 1
ATOM 2020 O O . ARG A 1 266 ? 3.736 6.932 8.907 1.00 87.19 266 ARG A O 1
ATOM 2027 N N . LEU A 1 267 ? 2.205 7.149 7.258 1.00 90.00 267 LEU A N 1
ATOM 2028 C CA . LEU A 1 267 ? 3.127 6.906 6.140 1.00 90.00 267 LEU A CA 1
ATOM 2029 C C . LEU A 1 267 ? 3.241 8.081 5.166 1.00 90.00 267 LEU A C 1
ATOM 2031 O O . LEU A 1 267 ? 4.296 8.267 4.567 1.00 90.00 267 LEU A O 1
ATOM 2035 N N . CYS A 1 268 ? 2.195 8.892 5.031 1.00 87.25 268 CYS A N 1
ATOM 2036 C CA . CYS A 1 268 ? 2.093 9.978 4.063 1.00 87.25 268 CYS A CA 1
ATOM 2037 C C . CYS A 1 268 ? 1.809 11.291 4.812 1.00 87.25 268 CYS A C 1
ATOM 2039 O O . CYS A 1 268 ? 0.666 11.508 5.189 1.00 87.25 268 CYS A O 1
ATOM 2041 N N . LEU A 1 269 ? 2.828 12.138 5.045 1.00 70.69 269 LEU A N 1
ATOM 2042 C CA . LEU A 1 269 ? 2.778 13.451 5.742 1.00 70.69 269 LEU A CA 1
ATOM 2043 C C . LEU A 1 269 ? 1.375 14.056 6.009 1.00 70.69 269 LEU A C 1
ATOM 2045 O O . LEU A 1 269 ? 0.534 14.109 5.116 1.00 70.69 269 LEU A O 1
ATOM 2049 N N . PRO A 1 270 ? 1.151 14.652 7.194 1.00 58.59 270 PRO A N 1
ATOM 2050 C CA . PRO A 1 270 ? -0.134 14.677 7.891 1.00 58.59 270 PRO A CA 1
ATOM 2051 C C . PRO A 1 270 ? -1.292 15.243 7.058 1.00 58.59 270 PRO A C 1
ATOM 2053 O O . PRO A 1 270 ? -1.584 16.437 7.091 1.00 58.59 270 PRO A O 1
ATOM 2056 N N . ALA A 1 271 ? -2.023 14.355 6.388 1.00 50.56 271 ALA A N 1
ATOM 2057 C CA . ALA A 1 271 ? -3.417 14.575 6.046 1.00 50.56 271 ALA A CA 1
ATOM 2058 C C . ALA A 1 271 ? -4.266 13.930 7.147 1.00 50.56 271 ALA A C 1
ATOM 2060 O O . ALA A 1 271 ? -4.306 12.709 7.280 1.00 50.56 271 ALA A O 1
ATOM 2061 N N . THR A 1 272 ? -4.934 14.743 7.966 1.00 50.00 272 THR A N 1
ATOM 2062 C CA . THR A 1 272 ? -5.904 14.232 8.940 1.00 50.00 272 THR A CA 1
ATOM 2063 C C . THR A 1 272 ? -7.181 13.869 8.190 1.00 50.00 272 THR A C 1
ATOM 2065 O O . THR A 1 272 ? -8.055 14.711 7.988 1.00 50.00 272 THR A O 1
ATOM 2068 N N . VAL A 1 273 ? -7.317 12.615 7.761 1.00 52.22 273 VAL A N 1
ATOM 2069 C CA . VAL A 1 273 ? -8.651 12.099 7.446 1.00 52.22 273 VAL A CA 1
ATOM 2070 C C . VAL A 1 273 ? -9.316 11.834 8.789 1.00 52.22 273 VAL A C 1
ATOM 2072 O O . VAL A 1 273 ? -8.954 10.898 9.496 1.00 52.22 273 VAL A O 1
ATOM 2075 N N . LYS A 1 274 ? -10.259 12.695 9.184 1.00 50.94 274 LYS A N 1
ATOM 2076 C CA . LYS A 1 274 ? -11.106 12.412 10.345 1.00 50.94 274 LYS A CA 1
ATOM 2077 C C . LYS A 1 274 ? -12.008 11.234 9.992 1.00 50.94 274 LYS A C 1
ATOM 2079 O O . LYS A 1 274 ? -13.037 11.418 9.349 1.00 50.94 274 LYS A O 1
ATOM 2084 N N . SER A 1 275 ? -11.606 10.037 10.395 1.00 59.22 275 SER A N 1
ATOM 2085 C CA . SER A 1 275 ? -12.508 8.897 10.447 1.00 59.22 275 SER A CA 1
ATOM 2086 C C . SER A 1 275 ? -13.371 8.996 11.701 1.00 59.22 275 SER A C 1
ATOM 2088 O O . SER A 1 275 ? -12.867 9.202 12.804 1.00 59.22 275 SER A O 1
ATOM 2090 N N . ASP A 1 276 ? -14.681 8.855 11.519 1.00 73.06 276 ASP A N 1
ATOM 2091 C CA . ASP A 1 276 ? -15.667 8.824 12.603 1.00 73.06 276 ASP A CA 1
ATOM 2092 C C . ASP A 1 276 ? -15.896 7.386 13.120 1.00 73.06 276 ASP A C 1
ATOM 2094 O O . ASP A 1 276 ? -16.744 7.160 13.974 1.00 73.06 276 ASP A O 1
ATOM 2098 N N . VAL A 1 277 ? -15.169 6.376 12.614 1.00 87.38 277 VAL A N 1
ATOM 2099 C CA . VAL A 1 277 ? -15.320 4.986 13.088 1.00 87.38 277 VAL A CA 1
ATOM 2100 C C . VAL A 1 277 ? -14.794 4.855 14.509 1.00 87.38 277 VAL A C 1
ATOM 2102 O O . VAL A 1 277 ? -15.511 4.420 15.408 1.00 87.38 277 VAL A O 1
ATOM 2105 N N . ARG A 1 278 ? -13.557 5.295 14.739 1.00 87.62 278 ARG A N 1
ATOM 2106 C CA . ARG A 1 278 ? -12.904 5.242 16.048 1.00 87.62 278 ARG A CA 1
ATOM 2107 C C . ARG A 1 278 ? -13.748 5.873 17.158 1.00 87.62 278 ARG A C 1
ATOM 2109 O O . ARG A 1 278 ? -13.962 5.231 18.181 1.00 87.62 278 ARG A O 1
ATOM 2116 N N . SER A 1 279 ? -14.251 7.090 16.942 1.00 86.75 279 SER A N 1
ATOM 2117 C CA . SER A 1 279 ? -15.078 7.838 17.904 1.00 86.75 279 SER A CA 1
ATOM 2118 C C . SER A 1 279 ? -16.391 7.142 18.254 1.00 86.75 279 SER A C 1
ATOM 2120 O O . SER A 1 279 ? -16.921 7.372 19.336 1.00 86.75 279 SER A O 1
ATOM 2122 N N . LYS A 1 280 ? -16.921 6.287 17.373 1.00 91.62 280 LYS A N 1
ATOM 2123 C CA . LYS A 1 280 ? -18.124 5.482 17.642 1.00 91.62 280 LYS A CA 1
ATOM 2124 C C . LYS A 1 280 ? -17.827 4.236 18.472 1.00 91.62 280 LYS A C 1
ATOM 2126 O O . LYS A 1 280 ? -18.721 3.742 19.158 1.00 91.62 280 LYS A O 1
ATOM 2131 N N . LEU A 1 281 ? -16.589 3.741 18.414 1.00 93.94 281 LEU A N 1
ATOM 2132 C CA . LEU A 1 281 ? -16.154 2.501 19.055 1.00 93.94 281 LEU A CA 1
ATOM 2133 C C . LEU A 1 281 ? -15.510 2.738 20.424 1.00 93.94 281 LEU A C 1
ATOM 2135 O O . LEU A 1 281 ? -15.813 2.006 21.365 1.00 93.94 281 LEU A O 1
ATOM 2139 N N . VAL A 1 282 ? -14.652 3.753 20.556 1.00 92.81 282 VAL A N 1
ATOM 2140 C CA . VAL A 1 282 ? -13.967 4.091 21.811 1.00 92.81 282 VAL A CA 1
ATOM 2141 C C . VAL A 1 282 ? -13.806 5.605 21.951 1.00 92.81 282 VAL A C 1
ATOM 2143 O O . VAL A 1 282 ? -13.317 6.283 21.049 1.00 92.81 282 VAL A O 1
ATOM 2146 N N . GLU A 1 283 ? -14.145 6.124 23.129 1.00 91.38 283 GLU A N 1
ATOM 2147 C CA . GLU A 1 283 ? -13.875 7.505 23.543 1.00 91.38 283 GLU A CA 1
ATOM 2148 C C . GLU A 1 283 ? -13.137 7.497 24.886 1.00 91.38 283 GLU A C 1
ATOM 2150 O O . GLU A 1 283 ? -13.417 6.674 25.753 1.00 91.38 283 GLU A O 1
ATOM 2155 N N . GLU A 1 284 ? -12.206 8.426 25.086 1.00 89.69 284 GLU A N 1
ATOM 2156 C CA . GLU A 1 284 ? -11.646 8.694 26.409 1.00 89.69 284 GLU A CA 1
ATOM 2157 C C . GLU A 1 284 ? -12.159 10.044 26.906 1.00 89.69 284 GLU A C 1
ATOM 2159 O O . GLU A 1 284 ? -12.002 11.067 26.237 1.00 89.69 284 GLU A O 1
ATOM 2164 N N . LYS A 1 285 ? -12.770 10.057 28.093 1.00 90.25 285 LYS A N 1
ATOM 2165 C CA . LYS A 1 285 ? -13.323 11.274 28.686 1.00 90.25 285 LYS A CA 1
ATOM 2166 C C . LYS A 1 285 ? -13.100 11.296 30.187 1.00 90.25 285 LYS A C 1
ATOM 2168 O O . LYS A 1 285 ? -13.550 10.404 30.901 1.00 90.25 285 LYS A O 1
ATOM 2173 N N . ASN A 1 286 ? -12.439 12.348 30.672 1.00 88.19 286 ASN A N 1
ATOM 2174 C CA . ASN A 1 286 ? -12.143 12.559 32.093 1.00 88.19 286 ASN A CA 1
ATOM 2175 C C . ASN A 1 286 ? -11.465 11.337 32.754 1.00 88.19 286 ASN A C 1
ATOM 2177 O O . ASN A 1 286 ? -11.860 10.921 33.844 1.00 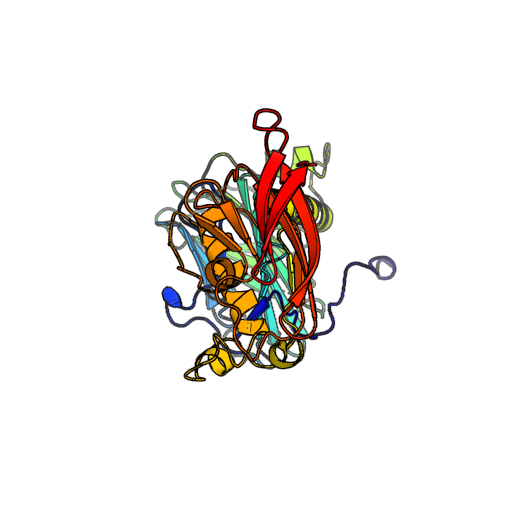88.19 286 ASN A O 1
ATOM 2181 N N . GLY A 1 287 ? -10.488 10.725 32.072 1.00 86.19 287 GLY A N 1
ATOM 2182 C CA . GLY A 1 287 ? -9.771 9.537 32.557 1.00 86.19 287 GLY A CA 1
ATOM 2183 C C . GLY A 1 287 ? -10.606 8.251 32.587 1.00 86.19 287 GLY A C 1
ATOM 2184 O O . GLY A 1 287 ? -10.238 7.298 33.271 1.00 86.19 287 GLY A O 1
ATOM 2185 N N . THR A 1 288 ? -11.749 8.227 31.894 1.00 91.88 288 THR A N 1
ATOM 2186 C CA . THR A 1 288 ? -12.593 7.037 31.722 1.00 91.88 288 THR A CA 1
ATOM 2187 C C . THR A 1 288 ? -12.610 6.628 30.256 1.00 91.88 288 THR A C 1
ATOM 2189 O O . THR A 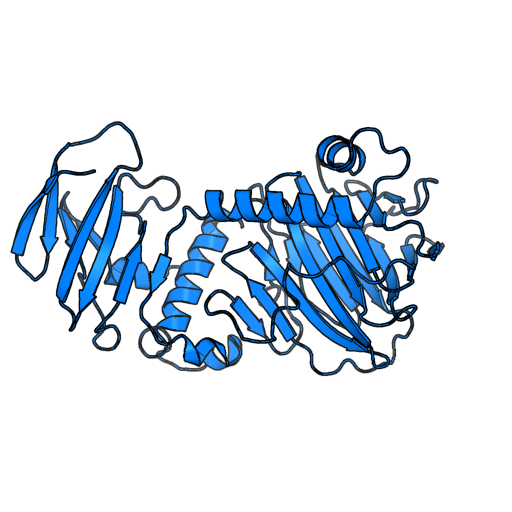1 288 ? -12.930 7.442 29.390 1.00 91.88 288 THR A O 1
ATOM 2192 N N . VAL A 1 289 ? -12.305 5.360 29.989 1.00 93.81 289 VAL A N 1
ATOM 2193 C CA . VAL A 1 289 ? -12.427 4.741 28.665 1.00 93.81 289 VAL A CA 1
ATOM 2194 C C . VAL A 1 289 ? -13.873 4.300 28.472 1.00 93.81 289 VAL A C 1
ATOM 2196 O O . VAL A 1 289 ? -14.391 3.491 29.235 1.00 93.81 289 VAL A O 1
ATOM 2199 N N . ILE A 1 290 ? -14.554 4.844 27.474 1.00 95.44 290 ILE A N 1
ATOM 2200 C CA . ILE A 1 290 ? -15.951 4.551 27.161 1.00 95.44 290 ILE A CA 1
ATOM 2201 C C . ILE A 1 290 ? -15.972 3.644 25.933 1.00 95.44 290 ILE A C 1
ATOM 2203 O O . ILE A 1 290 ? -15.521 4.046 24.861 1.00 95.44 290 ILE A O 1
ATOM 2207 N N . LEU A 1 291 ? -16.487 2.424 26.099 1.00 96.56 291 LEU A N 1
ATOM 2208 C CA . LEU A 1 291 ? -16.638 1.453 25.016 1.00 96.56 291 LEU A CA 1
ATOM 2209 C C . LEU A 1 291 ? -18.019 1.589 24.374 1.00 96.56 291 LEU A C 1
ATOM 2211 O O . LEU A 1 291 ? -19.025 1.675 25.081 1.00 96.56 291 LEU A O 1
ATOM 2215 N N . LEU A 1 292 ? -18.049 1.569 23.042 1.00 96.06 292 LEU A N 1
ATOM 2216 C CA . LEU A 1 292 ? -19.244 1.748 22.210 1.00 96.06 292 LEU A CA 1
ATOM 2217 C C . LEU A 1 292 ? -20.053 3.013 22.575 1.00 96.06 292 LEU A C 1
ATOM 2219 O O . LEU A 1 292 ? -21.263 2.924 22.789 1.00 96.06 292 LEU A O 1
ATOM 2223 N N . PRO A 1 293 ? -19.417 4.200 22.674 1.00 94.50 293 PRO A N 1
ATOM 2224 C CA . PRO A 1 293 ? -20.084 5.429 23.114 1.00 94.50 293 PRO A CA 1
ATOM 2225 C C . PRO A 1 293 ? -21.226 5.869 22.186 1.00 94.50 293 PRO A C 1
ATOM 2227 O O . PRO A 1 293 ? -22.176 6.499 22.649 1.00 94.50 293 PRO A O 1
ATOM 2230 N N . ALA A 1 294 ? -21.128 5.563 20.887 1.00 93.25 294 ALA A N 1
ATOM 2231 C CA . ALA A 1 294 ? -22.060 6.024 19.859 1.00 93.25 294 ALA A CA 1
ATOM 2232 C C . ALA A 1 294 ? -22.156 5.032 18.683 1.00 93.25 294 ALA A C 1
ATOM 2234 O O . ALA A 1 294 ? -22.074 5.429 17.518 1.00 93.25 294 ALA A O 1
ATOM 2235 N N . LEU A 1 295 ? -22.282 3.735 18.987 1.00 93.06 295 LEU A N 1
ATOM 2236 C CA . LEU A 1 295 ? -22.360 2.674 17.980 1.00 93.06 295 LEU A CA 1
ATOM 2237 C C . LEU A 1 295 ? -23.615 2.835 17.086 1.00 93.06 295 LEU A C 1
ATOM 2239 O O . LEU A 1 295 ? -24.723 2.878 17.625 1.00 93.06 295 LEU A O 1
ATOM 2243 N N . PRO A 1 296 ? -23.473 2.899 15.747 1.00 92.00 296 PRO A N 1
ATOM 2244 C CA . PRO A 1 296 ? -24.597 2.875 14.809 1.00 92.00 296 PRO A CA 1
ATOM 2245 C C . PRO A 1 296 ? -25.427 1.591 14.901 1.00 92.00 296 PRO A C 1
ATOM 2247 O O . PRO A 1 296 ? -24.899 0.519 15.201 1.00 92.00 296 PRO A O 1
ATOM 2250 N N . GLU A 1 297 ? -26.719 1.677 14.573 1.00 89.62 297 GLU A N 1
ATOM 2251 C CA . GLU A 1 297 ? -27.626 0.520 14.593 1.00 89.62 297 GLU A CA 1
ATOM 2252 C C . GLU A 1 297 ? -27.242 -0.558 13.572 1.00 89.62 297 GLU A C 1
ATOM 2254 O O . GLU A 1 297 ? -27.586 -1.725 13.752 1.00 89.62 297 GLU A O 1
ATOM 2259 N N . GLU A 1 298 ? -26.539 -0.182 12.505 1.00 89.81 298 GLU A N 1
ATOM 2260 C CA . GLU A 1 298 ? -26.060 -1.080 11.459 1.00 89.81 298 GLU A CA 1
ATOM 2261 C C . GLU A 1 298 ? -24.881 -1.946 11.932 1.00 89.81 298 GLU A C 1
ATOM 2263 O O . GLU A 1 298 ? -24.673 -3.036 11.405 1.00 89.81 298 GLU A O 1
ATOM 2268 N N . TRP A 1 299 ? -24.130 -1.510 12.950 1.00 92.81 299 TRP A N 1
ATOM 2269 C CA . TRP A 1 299 ? -22.914 -2.175 13.442 1.00 92.81 299 TRP A CA 1
ATOM 2270 C C . TRP A 1 299 ? -23.209 -3.083 14.640 1.00 92.81 299 TRP A C 1
ATOM 2272 O O . TRP A 1 299 ? -22.493 -3.066 15.643 1.00 92.81 299 TRP A O 1
ATOM 2282 N N . LYS A 1 300 ? -24.303 -3.853 14.568 1.00 92.75 300 LYS A N 1
ATOM 2283 C CA . LYS A 1 300 ? -24.815 -4.648 15.704 1.00 92.75 300 LYS A CA 1
ATOM 2284 C C . LYS A 1 300 ? -23.789 -5.620 16.266 1.00 92.75 300 LYS A C 1
ATOM 2286 O O . LYS A 1 300 ? -23.739 -5.795 17.481 1.00 92.75 300 LYS A O 1
ATOM 2291 N N . ASP A 1 301 ? -22.976 -6.193 15.389 1.00 95.50 301 ASP A N 1
ATOM 2292 C CA . ASP A 1 301 ? -21.955 -7.173 15.718 1.00 95.50 301 ASP A CA 1
ATOM 2293 C C . ASP A 1 301 ? -20.606 -6.696 15.186 1.00 95.50 301 ASP A C 1
ATOM 2295 O O . ASP A 1 301 ? -20.530 -6.063 14.130 1.00 95.50 301 ASP A O 1
ATOM 2299 N N . GLY A 1 302 ? -19.538 -7.012 15.909 1.00 96.81 302 GLY A N 1
ATOM 2300 C CA . GLY A 1 302 ? -18.198 -6.706 15.440 1.00 96.81 302 GLY A CA 1
ATOM 2301 C C . GLY A 1 302 ? -17.118 -6.954 16.474 1.00 96.81 302 GLY A C 1
ATOM 2302 O O . GLY A 1 302 ? -17.361 -7.403 17.601 1.00 96.81 302 GLY A O 1
ATOM 2303 N N . SER A 1 303 ? -15.888 -6.683 16.057 1.00 97.62 303 SER A N 1
ATOM 2304 C CA . SER A 1 303 ? -14.720 -6.768 16.919 1.00 97.62 303 SER A CA 1
ATOM 2305 C C . SER A 1 303 ? -13.651 -5.762 16.523 1.00 97.62 303 SER A C 1
ATOM 2307 O O . SER A 1 303 ? -13.559 -5.337 15.372 1.00 97.62 303 SER A O 1
ATOM 2309 N N . VAL A 1 304 ? -12.816 -5.395 17.487 1.00 96.44 304 VAL A N 1
ATOM 2310 C CA . VAL A 1 304 ? -11.571 -4.674 17.239 1.00 96.44 304 VAL A CA 1
ATOM 2311 C C . VAL A 1 304 ? -10.430 -5.324 17.998 1.00 96.44 304 VAL A C 1
ATOM 2313 O O . VAL A 1 304 ? -10.623 -5.888 19.077 1.00 96.44 304 VAL A O 1
ATOM 2316 N N . LYS A 1 305 ? -9.233 -5.202 17.437 1.00 94.94 305 LYS A N 1
ATOM 2317 C CA . LYS A 1 305 ? -7.969 -5.528 18.092 1.00 94.94 305 LYS A CA 1
ATOM 2318 C C . LYS A 1 305 ? -6.998 -4.378 17.942 1.00 94.94 305 LYS A C 1
ATOM 2320 O O . LYS A 1 305 ? -6.962 -3.754 16.883 1.00 94.94 305 LYS A O 1
ATOM 2325 N N . ASN A 1 306 ? -6.196 -4.136 18.970 1.00 92.12 306 ASN A N 1
ATOM 2326 C CA . ASN A 1 306 ? -5.203 -3.071 19.046 1.00 92.12 306 ASN A CA 1
ATOM 2327 C C . ASN A 1 306 ? -5.760 -1.688 18.675 1.00 92.12 306 ASN A C 1
ATOM 2329 O O . ASN A 1 306 ? -5.031 -0.859 18.125 1.00 92.12 306 ASN A O 1
ATOM 2333 N N . LEU A 1 307 ? -7.041 -1.416 18.959 1.00 91.88 307 LEU A N 1
ATOM 2334 C CA . LEU A 1 307 ? -7.626 -0.109 18.681 1.00 91.88 307 LEU A CA 1
ATOM 2335 C C . LEU A 1 307 ? -7.023 0.898 19.665 1.00 91.88 307 LEU A C 1
ATOM 2337 O O . LEU A 1 307 ? -7.208 0.723 20.868 1.00 91.88 307 LEU A O 1
ATOM 2341 N N . PRO A 1 308 ? -6.314 1.948 19.215 1.00 89.38 308 PRO A N 1
ATOM 2342 C CA . PRO A 1 308 ? -5.725 2.918 20.137 1.00 89.38 308 PRO A CA 1
ATOM 2343 C C . PRO A 1 308 ? -6.794 3.548 21.044 1.00 89.38 308 PRO A C 1
ATOM 2345 O O . PRO A 1 308 ? -7.959 3.620 20.661 1.00 89.38 308 PRO A O 1
ATOM 2348 N N . VAL A 1 309 ? -6.432 4.130 22.181 1.00 88.31 309 VAL A N 1
ATOM 2349 C CA . VAL A 1 309 ? -7.326 4.958 23.020 1.00 88.31 309 VAL A CA 1
ATOM 2350 C C . VAL A 1 309 ? -6.804 6.399 23.059 1.00 88.31 309 VAL A C 1
ATOM 2352 O O . VAL A 1 309 ? -5.595 6.617 23.028 1.00 88.31 309 VAL A O 1
ATOM 2355 N N . GLY A 1 310 ? -7.704 7.388 23.052 1.00 78.12 310 GLY A N 1
ATOM 2356 C CA . GLY A 1 310 ? -7.344 8.814 23.080 1.00 78.12 310 GLY A CA 1
ATOM 2357 C C . GLY A 1 310 ? -6.975 9.412 21.712 1.00 78.12 310 GLY A C 1
ATOM 2358 O O . GLY A 1 310 ? -7.308 8.863 20.663 1.00 78.12 310 GLY A O 1
ATOM 2359 N N . ALA A 1 311 ? -6.320 10.575 21.701 1.00 67.62 311 ALA A N 1
ATOM 2360 C CA . ALA A 1 311 ? -5.996 11.301 20.462 1.00 67.62 311 ALA A CA 1
ATOM 2361 C C . ALA A 1 311 ? -4.652 10.893 19.821 1.00 67.62 311 ALA A C 1
ATOM 2363 O O . ALA A 1 311 ? -4.404 11.194 18.655 1.00 67.62 311 ALA A O 1
ATOM 2364 N N . ALA A 1 312 ? -3.768 10.227 20.569 1.00 65.88 312 ALA A N 1
ATOM 2365 C CA . ALA A 1 312 ? -2.446 9.843 20.085 1.00 65.88 312 ALA A CA 1
ATOM 2366 C C . ALA A 1 312 ? -2.513 8.533 19.284 1.00 65.88 312 ALA A C 1
ATOM 2368 O O . ALA A 1 312 ? -2.446 7.449 19.851 1.00 65.88 312 ALA A O 1
ATOM 2369 N N . GLU A 1 313 ? -2.615 8.612 17.955 1.00 67.31 313 GLU A N 1
ATOM 2370 C CA . GLU A 1 313 ? -2.655 7.401 17.119 1.00 67.31 313 GLU A CA 1
ATOM 2371 C C . GLU A 1 313 ? -1.293 6.732 16.940 1.00 67.31 313 GLU A C 1
ATOM 2373 O O . GLU A 1 313 ? -1.230 5.517 16.761 1.00 67.31 313 GLU A O 1
ATOM 2378 N N . MET A 1 314 ? -0.204 7.505 16.959 1.00 69.88 314 MET A N 1
ATOM 2379 C CA . MET A 1 314 ? 1.146 6.991 16.698 1.00 69.88 314 MET A CA 1
ATOM 2380 C C . MET A 1 314 ? 1.701 6.189 17.872 1.00 69.88 314 MET A C 1
ATOM 2382 O O . MET A 1 314 ? 2.329 5.154 17.670 1.00 69.88 314 MET A O 1
ATOM 2386 N N . ILE A 1 315 ? 1.488 6.693 19.087 1.00 75.44 315 ILE A N 1
ATOM 2387 C CA . ILE A 1 315 ? 1.971 6.107 20.338 1.00 75.44 315 ILE A CA 1
ATOM 2388 C C . ILE A 1 315 ? 0.857 6.289 21.377 1.00 75.44 315 ILE A C 1
ATOM 2390 O O . ILE A 1 315 ? 0.924 7.212 22.191 1.00 75.44 315 ILE A O 1
ATOM 2394 N N . PRO A 1 316 ? -0.218 5.491 21.300 1.00 81.44 316 PRO A N 1
ATOM 2395 C CA . PRO A 1 316 ? -1.292 5.578 22.276 1.00 81.44 316 PRO A CA 1
ATOM 2396 C C . PRO A 1 316 ? -0.829 5.066 23.635 1.00 81.44 316 PRO A C 1
ATOM 2398 O O . PRO A 1 316 ? -0.028 4.139 23.708 1.00 81.44 316 PRO A O 1
ATOM 2401 N N . GLU A 1 317 ? -1.377 5.609 24.716 1.00 84.19 317 GLU A N 1
ATOM 2402 C CA . GLU A 1 317 ? -1.115 5.083 26.061 1.00 84.19 317 GLU A CA 1
ATOM 2403 C C . GLU A 1 317 ? -1.697 3.670 26.223 1.00 84.19 317 GLU A C 1
ATOM 2405 O O . GLU A 1 317 ? -1.019 2.761 26.712 1.00 84.19 317 GLU A O 1
ATOM 2410 N N . TYR A 1 318 ? -2.915 3.472 25.709 1.00 88.06 318 TYR A N 1
ATOM 2411 C CA . TYR A 1 318 ? -3.635 2.203 25.748 1.00 88.06 318 TYR A CA 1
ATOM 2412 C C . TYR A 1 318 ? -4.130 1.778 24.372 1.00 88.06 318 TYR A C 1
ATOM 2414 O O . TYR A 1 318 ? -4.446 2.614 23.520 1.00 88.06 318 TYR A O 1
ATOM 2422 N N . THR A 1 319 ? -4.297 0.474 24.199 1.00 92.25 319 THR A N 1
ATOM 2423 C CA . THR A 1 319 ? -5.132 -0.099 23.146 1.00 92.25 319 THR A CA 1
ATOM 2424 C C . THR A 1 319 ? -6.262 -0.920 23.757 1.00 92.25 319 THR A C 1
ATOM 2426 O O . THR A 1 319 ? -6.184 -1.370 24.902 1.00 92.25 319 THR A O 1
ATOM 2429 N N . VAL A 1 320 ? -7.338 -1.085 22.995 1.00 94.69 320 VAL A N 1
ATOM 2430 C CA . VAL A 1 320 ? -8.488 -1.913 23.345 1.00 94.69 320 VAL A CA 1
ATOM 2431 C C . VAL A 1 320 ? -8.613 -3.039 22.331 1.00 94.69 320 VAL A C 1
ATOM 2433 O O . VAL A 1 320 ? -8.668 -2.799 21.121 1.00 94.69 320 VAL A O 1
ATOM 2436 N N . ASP A 1 321 ? -8.740 -4.247 22.861 1.00 96.94 321 ASP A N 1
ATOM 2437 C CA . ASP A 1 321 ? -9.326 -5.385 22.169 1.00 96.94 321 ASP A CA 1
ATOM 2438 C C . ASP A 1 321 ? -10.761 -5.514 22.673 1.00 96.94 321 ASP A C 1
ATOM 2440 O O . ASP A 1 321 ? -10.995 -5.520 23.880 1.00 96.94 321 ASP A O 1
ATOM 2444 N N . MET A 1 322 ? -11.747 -5.598 21.783 1.00 97.88 322 MET A N 1
ATOM 2445 C CA . MET A 1 322 ? -13.127 -5.860 22.197 1.00 97.88 322 MET A CA 1
ATOM 2446 C C . MET A 1 322 ? -13.914 -6.610 21.135 1.00 97.88 32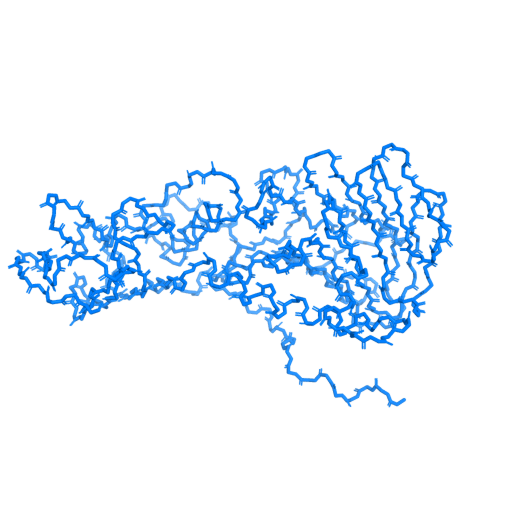2 MET A C 1
ATOM 2448 O O . MET A 1 322 ? -13.647 -6.503 19.942 1.00 97.88 322 MET A O 1
ATOM 2452 N N . ALA A 1 323 ? -14.927 -7.336 21.588 1.00 98.38 323 ALA A N 1
ATOM 2453 C CA . ALA A 1 323 ? -15.954 -7.926 20.748 1.00 98.38 323 ALA A CA 1
ATOM 2454 C C . ALA A 1 323 ? -17.328 -7.563 21.306 1.00 98.38 323 ALA A C 1
ATOM 2456 O O . ALA A 1 323 ? -17.509 -7.447 22.527 1.00 98.38 323 ALA A O 1
ATOM 2457 N N . TRP A 1 324 ? -18.295 -7.386 20.415 1.00 98.25 324 TRP A N 1
ATOM 2458 C CA . TRP A 1 324 ? -19.668 -7.083 20.783 1.00 98.25 324 TRP A CA 1
ATOM 2459 C C . TRP A 1 324 ? -20.661 -7.828 19.906 1.00 98.25 324 TRP A C 1
ATOM 2461 O O . TRP A 1 324 ? -20.362 -8.236 18.781 1.00 98.25 324 TRP A O 1
ATOM 2471 N N . LYS A 1 325 ? -21.854 -8.007 20.467 1.00 97.62 325 LYS A N 1
ATOM 2472 C CA . LYS A 1 325 ? -22.990 -8.629 19.806 1.00 97.62 325 LYS A CA 1
ATOM 2473 C C . LYS A 1 325 ? -24.270 -7.909 20.196 1.00 97.62 325 LYS A C 1
ATOM 2475 O O . LYS A 1 325 ? -24.423 -7.533 21.361 1.00 97.62 325 LYS A O 1
ATOM 2480 N N . ASP A 1 326 ? -25.174 -7.718 19.242 1.00 96.06 326 ASP A N 1
ATOM 2481 C CA . ASP A 1 326 ? -26.446 -7.015 19.448 1.00 96.06 326 ASP A CA 1
ATOM 2482 C C . ASP A 1 326 ? -26.263 -5.639 20.135 1.00 96.06 326 ASP A C 1
ATOM 2484 O O . ASP A 1 326 ? -27.014 -5.250 21.035 1.00 96.06 326 ASP A O 1
ATOM 2488 N N . GLY A 1 327 ? -25.205 -4.917 19.749 1.00 95.75 327 GLY A N 1
ATOM 2489 C CA . GLY A 1 327 ? -24.841 -3.600 20.279 1.00 95.75 327 GLY A CA 1
ATOM 2490 C C . GLY A 1 327 ? -24.293 -3.598 21.711 1.00 95.75 327 GLY A C 1
ATOM 2491 O O . GLY A 1 327 ? -24.202 -2.540 22.332 1.00 95.75 327 GLY A O 1
ATOM 2492 N N . ARG A 1 328 ? -23.942 -4.764 22.268 1.00 97.12 328 ARG A N 1
ATOM 2493 C CA . ARG A 1 328 ? -23.409 -4.902 23.630 1.00 97.12 328 ARG A CA 1
ATOM 2494 C C . ARG A 1 328 ? -22.039 -5.550 23.638 1.00 97.12 328 ARG A C 1
ATOM 2496 O O . ARG A 1 328 ? -21.849 -6.617 23.060 1.00 97.12 328 ARG A O 1
ATOM 2503 N N . VAL A 1 329 ? -21.101 -4.946 24.365 1.00 98.00 329 VAL A N 1
ATOM 2504 C CA . VAL A 1 329 ? -19.761 -5.516 24.559 1.00 98.00 329 VAL A CA 1
ATOM 2505 C C . VAL A 1 329 ? -19.886 -6.846 25.302 1.00 98.00 329 VAL A C 1
ATOM 2507 O O . VAL A 1 329 ? -20.483 -6.897 26.381 1.00 98.00 329 VAL A O 1
ATOM 2510 N N . THR A 1 330 ? -19.314 -7.905 24.731 1.00 98.00 330 THR A N 1
ATOM 2511 C CA . THR A 1 330 ? -19.297 -9.264 25.298 1.00 98.00 330 THR A CA 1
ATOM 2512 C C . THR A 1 330 ? -17.938 -9.629 25.884 1.00 98.00 330 THR A C 1
ATOM 2514 O O . THR A 1 330 ? -17.865 -10.435 26.807 1.00 98.00 330 THR A O 1
ATOM 2517 N N . GLN A 1 331 ? -16.863 -9.037 25.363 1.00 97.31 331 GLN A N 1
ATOM 2518 C CA . GLN A 1 331 ? -15.498 -9.205 25.852 1.00 97.31 331 GLN A CA 1
ATOM 2519 C C . GLN A 1 331 ? -14.704 -7.931 25.576 1.00 97.31 331 GLN A C 1
ATOM 2521 O O . GLN A 1 331 ? -14.890 -7.310 24.530 1.00 97.31 331 GLN A O 1
ATOM 2526 N N . TYR A 1 332 ? -13.802 -7.571 26.488 1.00 97.50 332 TYR A N 1
ATOM 2527 C CA . TYR A 1 332 ? -12.802 -6.543 26.237 1.00 97.50 332 TYR A CA 1
ATOM 2528 C C . TYR A 1 332 ? -11.520 -6.795 27.034 1.00 97.50 332 TYR A C 1
ATOM 2530 O O . TYR A 1 332 ? -11.554 -7.392 28.112 1.00 97.50 332 TYR A O 1
ATOM 2538 N N . GLU A 1 333 ? -10.405 -6.303 26.510 1.00 96.62 333 GLU A N 1
ATOM 2539 C CA . GLU A 1 333 ? -9.121 -6.193 27.191 1.00 96.62 333 GLU A CA 1
ATOM 2540 C C . GLU A 1 333 ? -8.533 -4.806 26.911 1.00 96.62 333 GLU A C 1
ATOM 2542 O O . GLU A 1 333 ? -8.659 -4.277 25.807 1.00 96.62 333 GLU A O 1
ATOM 2547 N N . ILE A 1 334 ? -7.927 -4.197 27.932 1.00 94.38 334 ILE A N 1
ATOM 2548 C CA . ILE A 1 334 ? -7.167 -2.953 27.783 1.00 94.38 334 ILE A CA 1
ATOM 2549 C C . ILE A 1 334 ? -5.701 -3.306 27.950 1.00 94.38 334 ILE A C 1
ATOM 2551 O O . ILE A 1 334 ? -5.313 -3.828 28.998 1.00 94.38 334 ILE A O 1
ATOM 2555 N N . HIS A 1 335 ? -4.906 -3.001 26.934 1.00 92.19 335 HIS A N 1
ATOM 2556 C CA . HIS A 1 335 ? -3.469 -3.231 26.931 1.00 92.19 335 HIS A CA 1
ATOM 2557 C C . HIS A 1 335 ? -2.737 -1.910 27.065 1.00 92.19 335 HIS A C 1
ATOM 2559 O O . HIS A 1 335 ? -3.176 -0.886 26.531 1.00 92.19 335 HIS A O 1
ATOM 2565 N N . ARG A 1 336 ? -1.603 -1.924 27.759 1.00 88.50 336 ARG A N 1
ATOM 2566 C CA . ARG A 1 336 ? -0.716 -0.765 27.790 1.00 88.50 336 ARG A CA 1
ATOM 2567 C C . ARG A 1 336 ? 0.275 -0.831 26.636 1.00 88.50 336 ARG A C 1
ATOM 2569 O O . ARG A 1 336 ? 0.947 -1.841 26.450 1.00 88.50 336 ARG A O 1
ATOM 2576 N N . SER A 1 337 ? 0.442 0.272 25.910 1.00 79.62 337 SER A N 1
ATOM 2577 C CA . SER A 1 337 ? 1.453 0.337 24.842 1.00 79.62 337 SER A CA 1
ATOM 2578 C C . SER A 1 337 ? 2.838 0.753 25.355 1.00 79.62 337 SER A C 1
ATOM 2580 O O . SER A 1 337 ? 3.826 0.634 24.634 1.00 79.62 337 SER A O 1
ATOM 2582 N N . GLN A 1 338 ? 2.923 1.278 26.582 1.00 73.25 338 GLN A N 1
ATOM 2583 C CA . GLN A 1 338 ? 4.163 1.721 27.231 1.00 73.25 338 GLN A CA 1
ATOM 2584 C C . GLN A 1 338 ? 4.334 1.064 28.607 1.00 73.25 338 GLN A C 1
ATOM 2586 O O . GLN A 1 338 ? 3.346 0.723 29.232 1.00 73.25 338 GLN A O 1
ATOM 2591 N N . PRO A 1 339 ? 5.552 0.897 29.146 1.00 70.56 339 PRO A N 1
ATOM 2592 C CA . PRO A 1 339 ? 5.749 0.218 30.434 1.00 70.56 339 PRO A CA 1
ATOM 2593 C C . PRO A 1 339 ? 5.270 1.022 31.660 1.00 70.56 339 PRO A C 1
ATOM 2595 O O . PRO A 1 339 ? 5.049 0.454 32.728 1.00 70.56 339 PRO A O 1
ATOM 2598 N N . THR A 1 340 ? 5.066 2.334 31.536 1.00 73.06 340 THR A N 1
ATOM 2599 C CA . THR A 1 340 ? 4.676 3.231 32.638 1.00 73.06 340 THR A CA 1
ATOM 2600 C C . THR A 1 340 ? 3.200 3.616 32.563 1.00 73.06 340 THR A C 1
ATOM 2602 O O . THR A 1 340 ? 2.710 3.897 31.477 1.00 73.06 340 THR A O 1
ATOM 2605 N N . GLY A 1 341 ? 2.501 3.667 33.701 1.00 71.38 341 GLY A N 1
ATOM 2606 C CA . GLY A 1 341 ? 1.088 4.064 33.775 1.00 71.38 341 GLY A CA 1
ATOM 2607 C C . GLY A 1 341 ? 0.341 3.431 34.961 1.00 71.38 341 GLY A C 1
ATOM 2608 O O . GLY A 1 341 ? 0.903 2.579 35.660 1.00 71.38 341 GLY A O 1
ATOM 2609 N N . PRO A 1 342 ? -0.922 3.817 35.202 1.00 74.88 342 PRO A N 1
ATOM 2610 C CA . PRO A 1 342 ? -1.777 3.239 36.239 1.00 74.88 342 PRO A CA 1
ATOM 2611 C C . PRO A 1 342 ? -2.168 1.787 35.923 1.00 74.88 342 PRO A C 1
ATOM 2613 O O . PRO A 1 342 ? -2.605 1.469 34.818 1.00 74.88 342 PRO A O 1
ATOM 2616 N N . GLU A 1 343 ? -1.998 0.877 36.888 1.00 81.38 343 GLU A N 1
ATOM 2617 C CA . GLU A 1 343 ? -2.345 -0.555 36.742 1.00 81.38 343 GLU A CA 1
ATOM 2618 C C . GLU A 1 343 ? -3.838 -0.791 36.492 1.00 81.38 343 GLU A C 1
ATOM 2620 O O . GLU A 1 343 ? -4.227 -1.841 35.982 1.00 81.38 343 GLU A O 1
ATOM 2625 N N . LYS A 1 344 ? -4.672 0.188 36.849 1.00 89.00 344 LYS A N 1
ATOM 2626 C CA . LYS A 1 344 ? -6.116 0.155 36.665 1.00 89.00 344 LYS A CA 1
ATOM 2627 C C . LYS A 1 344 ? -6.606 1.391 35.938 1.00 89.00 344 LYS A C 1
ATOM 2629 O O . LYS A 1 344 ? -6.144 2.498 36.206 1.00 89.00 344 LYS A O 1
ATOM 2634 N N . VAL A 1 345 ? -7.589 1.191 35.072 1.00 91.75 345 VAL A N 1
ATOM 2635 C CA . VAL A 1 345 ? -8.253 2.257 34.321 1.00 91.75 345 VAL A CA 1
ATOM 2636 C C . VAL A 1 345 ? -9.760 2.137 34.519 1.00 91.75 345 VAL A C 1
ATOM 2638 O O . VAL A 1 345 ? -10.303 1.029 34.598 1.00 91.75 345 VAL A O 1
ATOM 2641 N N . LYS A 1 346 ? -10.439 3.284 34.618 1.00 95.31 346 LYS A N 1
ATOM 2642 C CA . LYS A 1 346 ? -11.901 3.338 34.659 1.00 95.31 346 LYS A CA 1
ATOM 2643 C C . LYS A 1 346 ? -12.460 3.068 33.274 1.00 95.31 346 LYS A C 1
ATOM 2645 O O . LYS A 1 346 ? -12.056 3.707 32.305 1.00 95.31 346 LYS A O 1
ATOM 2650 N N . VAL A 1 347 ? -13.418 2.157 33.197 1.00 95.94 347 VAL A N 1
ATOM 2651 C CA . VAL A 1 347 ? -14.058 1.751 31.949 1.00 95.94 347 VAL A CA 1
ATOM 2652 C C . VAL A 1 347 ? -15.563 1.867 32.092 1.00 95.94 347 VAL A C 1
ATOM 2654 O O . VAL A 1 347 ? -16.144 1.353 33.047 1.00 95.94 347 VAL A O 1
ATOM 2657 N N . ARG A 1 348 ? -16.208 2.515 31.123 1.00 97.00 348 ARG A N 1
ATOM 2658 C CA . ARG A 1 348 ? -17.658 2.494 30.966 1.00 97.00 348 ARG A CA 1
ATOM 2659 C C . ARG A 1 348 ? -18.033 1.516 29.862 1.00 97.00 348 ARG A C 1
ATOM 2661 O O . ARG A 1 348 ? -17.637 1.690 28.714 1.00 97.00 348 ARG A O 1
ATOM 2668 N N . ILE A 1 349 ? -18.822 0.514 30.226 1.00 95.81 349 ILE A N 1
ATOM 2669 C CA . ILE A 1 349 ? -19.236 -0.594 29.367 1.00 95.81 349 ILE A CA 1
ATOM 2670 C C . ILE A 1 349 ? -20.719 -0.885 29.591 1.00 95.81 349 ILE A C 1
ATOM 2672 O O . ILE A 1 349 ? -21.174 -0.991 30.729 1.00 95.81 349 ILE A O 1
ATOM 2676 N N . ASN A 1 350 ? -21.492 -1.007 28.507 1.00 94.88 350 ASN A N 1
ATOM 2677 C CA . ASN A 1 350 ? -22.921 -1.352 28.547 1.00 94.88 350 ASN A CA 1
ATOM 2678 C C . ASN A 1 350 ? -23.742 -0.502 29.553 1.00 94.88 350 ASN A C 1
ATOM 2680 O O . ASN A 1 350 ? -24.653 -1.004 30.210 1.00 94.88 350 ASN A O 1
ATOM 2684 N N . GLY A 1 351 ? -23.397 0.784 29.700 1.00 90.31 351 GLY A N 1
ATOM 2685 C CA . GLY A 1 351 ? -24.059 1.730 30.609 1.00 90.31 351 GLY A CA 1
ATOM 2686 C C . GLY A 1 351 ? -23.590 1.710 32.071 1.00 90.31 351 GLY A C 1
ATOM 2687 O O . GLY A 1 351 ? -24.080 2.514 32.857 1.00 90.31 351 GLY A O 1
ATOM 2688 N N . SER A 1 352 ? -22.639 0.847 32.444 1.00 92.19 352 SER A N 1
ATOM 2689 C CA . SER A 1 352 ? -22.077 0.762 33.803 1.00 92.19 352 SER A CA 1
ATOM 2690 C C . SER A 1 352 ? -20.599 1.153 33.831 1.00 92.19 352 SER A C 1
ATOM 2692 O O . SER A 1 352 ? -19.882 0.934 32.859 1.00 92.19 352 SER A O 1
ATOM 2694 N N . GLU A 1 353 ? -20.135 1.733 34.939 1.00 94.94 353 GLU A N 1
ATOM 2695 C CA . GLU A 1 353 ? -18.725 2.085 35.156 1.00 94.94 353 GLU A CA 1
ATOM 2696 C C . GLU A 1 353 ? -18.054 1.057 36.077 1.00 94.94 353 GLU A C 1
ATOM 2698 O O . GLU A 1 353 ? -18.631 0.651 37.085 1.00 94.94 353 GLU A O 1
ATOM 2703 N N . THR A 1 354 ? -16.847 0.628 35.719 1.00 94.38 354 THR A N 1
ATOM 2704 C CA . THR A 1 354 ? -16.035 -0.345 36.460 1.00 94.38 354 THR A CA 1
ATOM 2705 C C . THR A 1 354 ? -14.552 0.033 36.395 1.00 94.38 354 THR A C 1
ATOM 2707 O O . THR A 1 354 ? -14.152 0.849 35.567 1.00 94.38 354 THR A O 1
ATOM 2710 N N . GLU A 1 355 ? -13.715 -0.565 37.241 1.00 94.00 355 GLU A N 1
ATOM 2711 C CA . GLU A 1 355 ? -12.257 -0.539 37.074 1.00 94.00 355 GLU A CA 1
ATOM 2712 C C . GLU A 1 355 ? -11.784 -1.862 36.475 1.00 94.00 355 GLU A C 1
ATOM 2714 O O . GLU A 1 355 ? -12.190 -2.935 36.924 1.00 94.00 355 GLU A O 1
ATOM 2719 N N . THR A 1 356 ? -10.893 -1.791 35.488 1.00 92.31 356 THR A N 1
ATOM 2720 C CA . THR A 1 356 ? -10.223 -2.968 34.927 1.00 92.31 356 THR A CA 1
ATOM 2721 C C . THR A 1 356 ? -8.725 -2.881 35.148 1.00 92.31 356 THR A C 1
ATOM 2723 O O . THR A 1 356 ? -8.151 -1.793 35.080 1.00 92.31 356 THR A O 1
ATOM 2726 N N . THR A 1 357 ? -8.086 -4.027 35.364 1.00 91.75 357 THR A N 1
ATOM 2727 C CA . THR A 1 357 ? -6.627 -4.127 35.314 1.00 91.75 357 THR A CA 1
ATOM 2728 C C . THR A 1 357 ? -6.167 -4.038 33.862 1.00 91.75 357 THR A C 1
ATOM 2730 O O . THR A 1 357 ? -6.728 -4.714 32.996 1.00 91.75 357 THR A O 1
ATOM 2733 N N . VAL A 1 358 ? -5.163 -3.204 33.609 1.00 89.88 358 VAL A N 1
ATOM 2734 C CA . VAL A 1 358 ? -4.504 -3.074 32.305 1.00 89.88 358 VAL A CA 1
ATOM 2735 C C . VAL A 1 358 ? -3.496 -4.210 32.140 1.00 89.88 358 VAL A C 1
ATOM 2737 O O . VAL A 1 358 ? -2.770 -4.520 33.087 1.00 89.88 358 VAL A O 1
ATOM 2740 N N . ARG A 1 359 ? -3.475 -4.838 30.963 1.00 85.50 359 ARG A N 1
ATOM 2741 C CA . ARG A 1 359 ? -2.559 -5.933 30.621 1.00 85.50 359 ARG A CA 1
ATOM 2742 C C . ARG A 1 359 ? -1.284 -5.463 29.940 1.00 85.50 359 ARG A C 1
ATOM 2744 O O . ARG A 1 359 ? -1.337 -4.445 29.208 1.00 85.50 359 ARG A O 1
#